Protein AF-A0A661AGM8-F1 (afdb_monomer)

Nearest PDB structures (foldseek):
  5mun-assembly1_A  TM=7.204E-01  e=9.065E-09  Porphyromonas gingivalis
  5mun-assembly1_B  TM=7.275E-01  e=1.159E-08  Porphyromonas gingivalis
  4ief-assembly1_A  TM=8.050E-01  e=3.019E-07  Porphyromonas gingivalis W83
  4ief-assembly4_G  TM=8.034E-01  e=3.211E-07  Porphyromonas gingivalis W83
  4ief-assembly3_E  TM=8.032E-01  e=3.862E-07  Porphyromonas gingivalis W83

Secondary structure (DSSP, 8-state):
------B---BTTB--B---TTSB--B-EEEEES--TT-EEEEEEEEEE-SSPBPBPPPPPPTTSPPPPP---HHHHT--S-BS-SSEEEEEEEEETTEEEEEEEE---EEETTTTEEEEEEEEEEE---S-------EEEEEE-HHHHHHTHHHHHHHHHTTPEEEEEE-----HHHHHHHHHHH--SEEEEES-TTTSPPEEPTTT--EESGGGT-S--STT--S-SSEEEEE-S-TTHHHHHHTT-

Radius of gyration: 21.81 Å; Cα contacts (8 Å, |Δi|>4): 492; chains: 1; bounding box: 57×54×58 Å

Structure (mmCIF, N/CA/C/O backbone):
data_AF-A0A661AGM8-F1
#
_entry.id   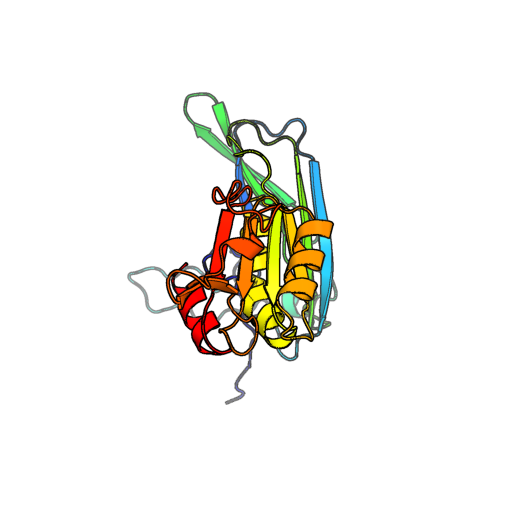AF-A0A661AGM8-F1
#
loop_
_atom_site.group_PDB
_atom_site.id
_atom_site.type_symbol
_atom_site.label_atom_id
_atom_site.label_alt_id
_atom_site.label_comp_id
_atom_site.label_asym_id
_atom_site.label_entity_id
_atom_site.label_seq_id
_atom_site.pdbx_PDB_ins_code
_atom_site.Cartn_x
_atom_site.Cartn_y
_atom_site.Cartn_z
_atom_site.occupancy
_atom_site.B_iso_or_equiv
_atom_site.auth_seq_id
_atom_site.auth_comp_id
_atom_site.auth_asym_id
_atom_site.auth_atom_id
_atom_site.pdbx_PDB_model_num
ATOM 1 N N . MET A 1 1 ? -9.518 -33.956 11.816 1.00 38.62 1 MET A N 1
ATOM 2 C CA . MET A 1 1 ? -9.009 -32.605 12.133 1.00 38.62 1 MET A CA 1
ATOM 3 C C . MET A 1 1 ? -9.162 -31.767 10.873 1.00 38.62 1 MET A C 1
ATOM 5 O O . MET A 1 1 ? -8.473 -32.045 9.904 1.00 38.62 1 MET A O 1
ATOM 9 N N . ILE A 1 2 ? -10.145 -30.865 10.817 1.00 38.06 2 ILE A N 1
ATOM 10 C CA . ILE A 1 2 ? -10.347 -29.995 9.646 1.00 38.06 2 ILE A CA 1
ATOM 11 C C . ILE A 1 2 ? -9.333 -28.859 9.772 1.00 38.06 2 ILE A C 1
ATOM 13 O O . ILE A 1 2 ? -9.423 -28.064 10.706 1.00 38.06 2 ILE A O 1
ATOM 17 N N . PHE A 1 3 ? -8.346 -28.817 8.882 1.00 45.06 3 PHE A N 1
ATOM 18 C CA . PHE A 1 3 ? -7.455 -27.668 8.767 1.00 45.06 3 PHE A CA 1
ATOM 19 C C . PHE A 1 3 ? -8.255 -26.518 8.153 1.00 45.06 3 PHE A C 1
ATOM 21 O O . PHE A 1 3 ? -8.695 -26.615 7.010 1.00 45.06 3 PHE A O 1
ATOM 28 N N . LEU A 1 4 ? -8.489 -25.449 8.919 1.00 65.19 4 LEU A N 1
ATOM 29 C CA . LEU A 1 4 ? -8.941 -24.193 8.331 1.00 65.19 4 LEU A CA 1
ATOM 30 C C . LEU A 1 4 ? -7.723 -23.485 7.741 1.00 65.19 4 LEU A C 1
ATOM 32 O O . LEU A 1 4 ? -6.798 -23.129 8.470 1.00 65.19 4 LEU A O 1
ATOM 36 N N . PHE A 1 5 ? -7.743 -23.286 6.429 1.00 80.62 5 PHE A N 1
ATOM 37 C CA . PHE A 1 5 ? -6.771 -22.454 5.734 1.00 80.62 5 PHE A CA 1
ATOM 38 C C . PHE A 1 5 ? -7.259 -21.004 5.741 1.00 80.62 5 PHE A C 1
ATOM 40 O O . PHE A 1 5 ? -8.435 -20.740 5.487 1.00 80.62 5 PHE 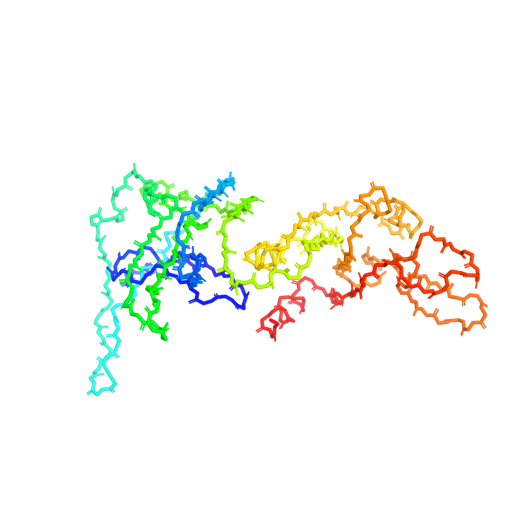A O 1
ATOM 47 N N . PHE A 1 6 ? -6.355 -20.080 6.060 1.00 84.75 6 PHE A N 1
ATOM 48 C CA . PHE A 1 6 ? -6.613 -18.645 6.077 1.00 84.75 6 PHE A CA 1
ATOM 49 C C . PHE A 1 6 ? -5.547 -17.914 5.261 1.00 84.75 6 PHE A C 1
ATOM 51 O O . PHE A 1 6 ? -4.373 -18.287 5.294 1.00 84.75 6 PHE A O 1
ATOM 58 N N . ALA A 1 7 ? -5.955 -16.844 4.587 1.00 80.81 7 ALA A N 1
ATOM 59 C CA . ALA A 1 7 ? -5.061 -15.902 3.934 1.00 80.81 7 ALA A CA 1
ATOM 60 C C . ALA A 1 7 ? -4.553 -14.851 4.936 1.00 80.81 7 ALA A C 1
ATOM 62 O O . ALA A 1 7 ? -5.290 -14.403 5.816 1.00 80.81 7 ALA A O 1
ATOM 63 N N . PHE A 1 8 ? -3.310 -14.403 4.773 1.00 82.69 8 PHE A N 1
ATOM 64 C CA . PHE A 1 8 ? -2.785 -13.223 5.460 1.00 82.69 8 PHE A CA 1
ATOM 65 C C . PHE A 1 8 ? -2.611 -12.105 4.439 1.00 82.69 8 PHE A C 1
ATOM 67 O O . PHE A 1 8 ? -1.903 -12.282 3.452 1.00 82.69 8 PHE A O 1
ATOM 74 N N . VAL A 1 9 ? -3.239 -10.955 4.681 1.00 79.88 9 VAL A N 1
ATOM 75 C CA . VAL A 1 9 ? -3.031 -9.750 3.872 1.00 79.88 9 VAL A CA 1
ATOM 76 C C . VAL A 1 9 ? -2.002 -8.910 4.600 1.00 79.88 9 VAL A C 1
ATOM 78 O O . VAL A 1 9 ? -2.341 -8.257 5.581 1.00 79.88 9 VAL A O 1
ATOM 81 N N . ARG A 1 10 ? -0.743 -8.976 4.170 1.00 78.56 10 ARG A N 1
ATOM 82 C CA . ARG A 1 10 ? 0.357 -8.214 4.767 1.00 78.56 10 ARG A CA 1
ATOM 83 C C . ARG A 1 10 ? 0.807 -7.131 3.807 1.00 78.56 10 ARG A C 1
ATOM 85 O O . ARG A 1 10 ? 0.662 -7.275 2.605 1.00 78.56 10 ARG A O 1
ATOM 92 N N . ILE A 1 11 ? 1.340 -6.055 4.367 1.00 68.62 11 ILE A N 1
ATOM 93 C CA . ILE A 1 11 ? 2.096 -5.060 3.616 1.00 68.62 11 ILE A CA 1
ATOM 94 C C . ILE A 1 11 ? 3.501 -5.110 4.200 1.00 68.62 11 ILE A C 1
ATOM 96 O O . ILE A 1 11 ? 3.684 -4.841 5.389 1.00 68.62 11 ILE A O 1
ATOM 100 N N . THR A 1 12 ? 4.485 -5.499 3.398 1.00 60.00 12 THR A N 1
ATOM 101 C CA . THR A 1 12 ? 5.872 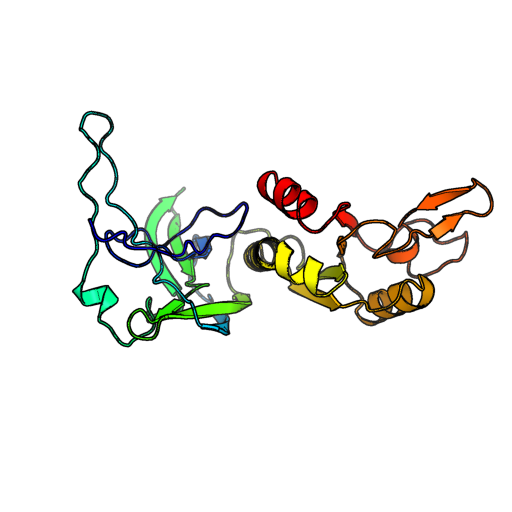-5.576 3.858 1.00 60.00 12 THR A CA 1
ATOM 102 C C . THR A 1 12 ? 6.339 -4.234 4.435 1.00 60.00 12 THR A C 1
ATOM 104 O O . THR A 1 12 ? 6.046 -3.173 3.885 1.00 60.00 12 THR A O 1
ATOM 107 N N . GLY A 1 13 ? 7.000 -4.275 5.596 1.00 54.66 13 GLY A N 1
ATOM 108 C CA . GLY A 1 13 ? 7.438 -3.078 6.327 1.00 54.66 13 GLY A CA 1
ATOM 109 C C . GLY A 1 13 ? 6.324 -2.328 7.076 1.00 54.66 13 GLY A C 1
ATOM 110 O O . GLY A 1 13 ? 6.602 -1.332 7.749 1.00 54.66 13 GLY A O 1
ATOM 111 N N . TYR A 1 14 ? 5.071 -2.798 7.020 1.00 68.12 14 TYR A N 1
ATOM 112 C CA . TYR A 1 14 ? 3.922 -2.128 7.626 1.00 68.12 14 TYR A CA 1
ATOM 113 C C . TYR A 1 14 ? 3.105 -3.062 8.532 1.00 68.12 14 TYR A C 1
ATOM 115 O O . TYR A 1 14 ? 2.602 -4.104 8.117 1.00 68.12 14 TYR A O 1
ATOM 123 N N . ASN A 1 15 ? 2.964 -2.673 9.804 1.00 69.75 15 ASN A N 1
ATOM 124 C CA . ASN A 1 15 ? 2.429 -3.541 10.860 1.00 69.75 15 ASN A CA 1
ATOM 125 C C . ASN A 1 15 ? 1.128 -3.039 11.510 1.00 69.75 15 ASN A C 1
ATOM 127 O O . ASN A 1 15 ? 0.734 -3.538 12.566 1.00 69.75 15 ASN A O 1
ATOM 131 N N . ASP A 1 16 ? 0.449 -2.065 10.905 1.00 80.19 16 ASP A N 1
ATOM 132 C CA . ASP A 1 16 ? -0.848 -1.615 11.403 1.00 80.19 16 ASP A CA 1
ATOM 133 C C . ASP A 1 16 ? -1.989 -2.395 10.754 1.00 80.19 16 ASP A C 1
ATOM 135 O O . ASP A 1 16 ? -2.265 -2.270 9.562 1.00 80.19 16 ASP A O 1
ATOM 139 N N . TYR A 1 17 ? -2.694 -3.154 11.587 1.00 88.44 17 TYR A N 1
ATOM 140 C CA . TYR A 1 17 ? -3.878 -3.922 11.216 1.00 88.44 17 TYR A CA 1
ATOM 141 C C . TYR A 1 17 ? -5.056 -3.553 12.109 1.00 88.44 17 TYR A C 1
ATOM 143 O O . TYR A 1 17 ? -4.874 -2.981 13.192 1.00 88.44 17 TYR A O 1
ATOM 151 N N . ILE A 1 18 ? -6.267 -3.922 11.700 1.00 88.12 18 ILE A N 1
ATOM 152 C CA . ILE A 1 18 ? -7.422 -3.912 12.603 1.00 88.12 18 ILE A CA 1
ATOM 153 C C . ILE A 1 18 ? -7.135 -4.817 13.797 1.00 88.12 18 ILE A C 1
ATOM 155 O O . ILE A 1 18 ? -6.847 -5.999 13.646 1.00 88.12 18 ILE A O 1
ATOM 159 N N . THR A 1 19 ? -7.260 -4.255 14.997 1.00 87.12 19 THR A N 1
ATOM 160 C CA . THR A 1 19 ? -6.905 -4.928 16.254 1.00 87.12 19 THR A CA 1
ATOM 161 C C . THR A 1 19 ? -8.114 -5.470 17.017 1.00 87.12 19 THR A C 1
ATOM 163 O O . THR A 1 19 ? -8.034 -5.742 18.214 1.00 87.12 19 THR A O 1
ATOM 166 N N . ILE A 1 20 ? -9.265 -5.624 16.354 1.00 91.38 20 ILE A N 1
ATOM 167 C CA . ILE A 1 20 ? -10.488 -6.125 16.989 1.00 91.38 20 ILE A CA 1
ATOM 168 C C . ILE A 1 20 ? -10.450 -7.661 16.995 1.00 91.38 20 ILE A C 1
ATOM 170 O O . ILE A 1 20 ? -10.499 -8.265 15.922 1.00 91.38 20 ILE A O 1
ATOM 174 N N . PRO A 1 21 ? -10.416 -8.327 18.167 1.00 93.19 21 PRO A N 1
ATOM 175 C CA . PRO A 1 21 ? -10.321 -9.780 18.218 1.00 93.19 21 PRO A CA 1
ATOM 176 C C . PRO A 1 21 ? -11.448 -10.474 17.449 1.00 93.19 21 PRO A C 1
ATOM 178 O O . PRO A 1 21 ? -12.629 -10.132 17.582 1.00 93.19 21 PRO A O 1
ATOM 181 N N . GLY A 1 22 ? -11.077 -11.478 16.661 1.00 93.31 22 GLY A N 1
ATOM 182 C CA . GLY A 1 22 ? -11.990 -12.285 15.863 1.00 93.31 22 GLY A CA 1
ATOM 183 C C . GLY A 1 22 ? -12.500 -11.613 14.586 1.00 93.31 22 GLY A C 1
ATOM 184 O O . GLY A 1 22 ? -13.246 -12.270 13.864 1.00 93.31 22 GLY A O 1
ATOM 185 N N . TYR A 1 23 ? -12.132 -10.357 14.300 1.00 95.56 23 TYR A N 1
ATOM 186 C CA . TYR A 1 23 ? -12.345 -9.713 12.994 1.00 95.56 23 TYR A CA 1
ATOM 187 C C . TYR A 1 23 ? -11.200 -10.076 12.040 1.00 95.56 23 TYR A C 1
ATOM 189 O O . TYR A 1 23 ? -10.133 -10.451 12.515 1.00 95.56 23 TYR A O 1
ATOM 197 N N . PRO A 1 24 ? -11.389 -9.978 10.716 1.00 95.12 24 PRO A N 1
ATOM 198 C CA . PRO A 1 24 ? -10.305 -10.104 9.743 1.00 95.12 24 PRO A CA 1
ATOM 199 C C . PRO A 1 24 ? -9.138 -9.166 10.051 1.00 95.12 24 PRO A C 1
ATOM 201 O O . PRO A 1 24 ? -9.336 -7.968 10.260 1.00 95.12 24 PRO A O 1
ATOM 204 N N . GLU A 1 25 ? -7.928 -9.716 10.071 1.00 92.94 25 GLU A N 1
ATOM 205 C CA . GLU A 1 25 ? -6.690 -8.960 10.220 1.00 92.94 25 GLU A CA 1
ATOM 206 C C . GLU A 1 25 ? -6.333 -8.313 8.878 1.00 92.94 25 GLU A C 1
ATOM 208 O O . GLU A 1 25 ? -5.704 -8.923 8.016 1.00 92.94 25 GLU A O 1
ATOM 213 N N . ILE A 1 26 ? -6.807 -7.083 8.681 1.00 92.50 26 ILE A N 1
ATOM 214 C CA . ILE A 1 26 ? -6.594 -6.306 7.455 1.00 92.50 26 ILE A CA 1
ATOM 215 C C . ILE A 1 26 ? -5.788 -5.033 7.735 1.00 92.50 26 ILE A C 1
ATOM 217 O O . ILE A 1 26 ? -5.999 -4.418 8.788 1.00 92.50 26 ILE A O 1
ATOM 221 N N . PRO A 1 27 ? -4.872 -4.635 6.828 1.00 90.94 27 PRO A N 1
ATOM 222 C CA . PRO A 1 27 ? -4.039 -3.455 7.025 1.00 90.94 27 PRO A CA 1
ATOM 223 C C . PRO A 1 27 ? -4.841 -2.149 7.071 1.00 90.94 27 PRO A C 1
ATOM 225 O O . PRO A 1 27 ? -5.804 -1.965 6.320 1.00 90.94 27 PRO A O 1
ATOM 228 N N . VAL A 1 28 ? -4.400 -1.209 7.907 1.00 90.31 28 VAL A N 1
ATOM 229 C CA . VAL A 1 28 ? -4.989 0.134 8.056 1.00 90.31 28 VAL A CA 1
ATOM 230 C C . VAL A 1 28 ? -3.893 1.178 8.187 1.00 90.31 28 VAL A C 1
ATOM 232 O O . VAL A 1 28 ? -2.923 0.940 8.888 1.00 90.31 28 VAL A O 1
ATOM 235 N N . LEU A 1 29 ? -4.044 2.354 7.579 1.00 86.19 29 LEU A N 1
ATOM 236 C CA . LEU A 1 29 ? -3.073 3.435 7.745 1.00 86.19 29 LEU A CA 1
ATOM 237 C C . LEU A 1 29 ? -3.353 4.236 9.018 1.00 86.19 29 LEU A C 1
ATOM 239 O O . LEU A 1 29 ? -4.415 4.843 9.137 1.00 86.19 29 LEU A O 1
ATOM 243 N N . ARG A 1 30 ? -2.393 4.305 9.943 1.00 85.81 30 ARG A N 1
ATOM 244 C CA . ARG A 1 30 ? -2.509 5.098 11.176 1.00 85.81 30 ARG A CA 1
ATOM 245 C C . ARG A 1 30 ? -1.562 6.283 11.203 1.00 85.81 30 ARG A C 1
ATOM 247 O O . ARG A 1 30 ? -0.373 6.157 10.927 1.00 85.81 30 ARG A O 1
ATOM 254 N N . PHE A 1 31 ? -2.072 7.433 11.630 1.00 82.62 31 PHE A N 1
ATOM 255 C CA . PHE A 1 31 ? -1.233 8.584 11.946 1.00 82.62 31 PHE A CA 1
ATOM 256 C C . PHE A 1 31 ? -1.827 9.440 13.062 1.00 82.62 31 PHE A C 1
ATOM 258 O O . PHE A 1 31 ? -3.028 9.426 13.334 1.00 82.62 31 PHE A O 1
ATOM 265 N N . TYR A 1 32 ? -0.960 10.211 13.714 1.00 84.69 32 TYR A N 1
ATOM 266 C CA . TYR A 1 32 ? -1.353 11.141 14.762 1.00 84.69 32 TYR A CA 1
ATOM 267 C C . TYR A 1 32 ? -1.497 12.558 14.211 1.00 84.69 32 TYR A C 1
ATOM 269 O O . TYR A 1 32 ? -0.665 13.012 13.426 1.00 84.69 32 TYR A O 1
ATOM 277 N N . THR A 1 33 ? -2.508 13.286 14.677 1.00 84.38 33 THR A N 1
ATOM 278 C CA . THR A 1 33 ? -2.678 14.715 14.388 1.00 84.38 33 THR A CA 1
ATOM 279 C C . THR A 1 33 ? -3.116 15.478 15.633 1.00 84.38 33 THR A C 1
ATOM 281 O O . THR A 1 33 ? -3.730 14.914 16.539 1.00 84.38 33 THR A O 1
ATOM 284 N N . GLN A 1 34 ? -2.791 16.769 15.693 1.00 84.12 34 GLN A N 1
ATOM 285 C CA . GLN A 1 34 ? -3.308 17.679 16.723 1.00 84.12 34 GLN A CA 1
ATOM 286 C C . GLN A 1 34 ? -4.534 18.474 16.260 1.00 84.12 34 GLN A C 1
ATOM 288 O O . GLN A 1 34 ? -5.209 19.093 17.078 1.00 84.12 34 GLN A O 1
ATOM 293 N N . ASP A 1 35 ? -4.820 18.450 14.959 1.00 84.88 35 ASP A N 1
ATOM 294 C CA . ASP A 1 35 ? -5.933 19.157 14.333 1.00 84.88 35 ASP A CA 1
ATOM 295 C C . ASP A 1 35 ? -6.639 18.212 13.355 1.00 84.88 35 ASP A C 1
ATOM 297 O O . ASP A 1 35 ? -5.994 17.491 12.591 1.00 84.88 35 ASP A O 1
ATOM 301 N N . THR A 1 36 ? -7.964 18.191 13.415 1.00 86.88 36 THR A N 1
ATOM 302 C CA . THR A 1 36 ? -8.812 17.380 12.528 1.00 86.88 36 THR A CA 1
ATOM 303 C C . THR A 1 36 ? -9.608 18.248 11.558 1.00 86.88 36 THR A C 1
ATOM 305 O O . THR A 1 36 ? -10.211 17.726 10.620 1.00 86.88 36 THR A O 1
ATOM 308 N N . ALA A 1 37 ? -9.583 19.573 11.742 1.00 85.56 37 ALA A N 1
ATOM 309 C CA . ALA A 1 37 ? -10.264 20.508 10.866 1.00 85.56 37 ALA A CA 1
ATOM 310 C C . ALA A 1 37 ? -9.621 20.493 9.471 1.00 85.56 37 ALA A C 1
ATOM 312 O O . ALA A 1 37 ? -8.416 20.699 9.316 1.00 85.56 37 ALA A O 1
ATOM 313 N N . GLY A 1 38 ? -10.444 20.261 8.447 1.00 81.38 38 GLY A N 1
ATOM 314 C CA . GLY A 1 38 ? -10.001 20.217 7.053 1.00 81.38 38 GLY A CA 1
ATOM 315 C C . GLY A 1 38 ? -9.354 18.899 6.622 1.00 81.38 38 GLY A C 1
ATOM 316 O O . GLY A 1 38 ? -8.767 18.860 5.540 1.00 81.38 38 GLY A O 1
ATOM 317 N N . LEU A 1 39 ? -9.448 17.833 7.430 1.00 87.38 39 LEU A N 1
ATOM 318 C CA . LEU A 1 39 ? -9.117 16.487 6.963 1.00 87.38 39 LEU A CA 1
ATOM 319 C C . LEU A 1 39 ? -10.077 16.081 5.839 1.00 87.38 39 LEU A C 1
ATOM 321 O O . LEU A 1 39 ? -11.281 15.980 6.051 1.00 87.38 39 LEU A O 1
ATOM 325 N N . ASP A 1 40 ? -9.516 15.834 4.660 1.00 88.50 40 ASP A N 1
ATOM 326 C CA . ASP A 1 40 ? -10.208 15.254 3.507 1.00 88.50 40 ASP A CA 1
ATOM 327 C C . ASP A 1 40 ? -9.447 13.987 3.121 1.00 88.50 40 ASP A C 1
ATOM 329 O O . ASP A 1 40 ? -8.260 14.045 2.779 1.00 88.50 40 ASP A O 1
ATOM 333 N N . ILE A 1 41 ? -10.109 12.843 3.279 1.00 89.56 41 ILE A N 1
ATOM 334 C CA . ILE A 1 41 ? -9.534 11.517 3.072 1.00 89.56 41 ILE A CA 1
ATOM 335 C C . ILE A 1 41 ? -10.364 10.817 2.009 1.00 89.56 41 ILE A C 1
ATOM 337 O O . ILE A 1 41 ? -11.574 10.665 2.162 1.00 89.56 41 ILE A O 1
ATOM 341 N N . LYS A 1 42 ? -9.701 10.372 0.945 1.00 91.00 42 LYS A N 1
ATOM 342 C CA . LYS A 1 42 ? -10.288 9.583 -0.136 1.00 91.00 42 LYS A CA 1
ATOM 343 C C . LYS A 1 42 ? -9.401 8.379 -0.392 1.00 91.00 42 LYS A C 1
ATOM 345 O O . LYS A 1 42 ? -8.178 8.501 -0.407 1.00 91.00 42 LYS A O 1
ATOM 350 N N . VAL A 1 43 ? -10.028 7.230 -0.590 1.00 89.88 43 VAL A N 1
ATOM 351 C CA . VAL A 1 43 ? -9.349 6.007 -1.012 1.00 89.88 43 VAL A CA 1
ATOM 352 C C . VAL A 1 43 ? -10.102 5.476 -2.214 1.00 89.88 43 VAL A C 1
ATOM 354 O O . VAL A 1 43 ? -11.314 5.259 -2.146 1.00 89.88 43 VAL A O 1
ATOM 357 N N . GLU A 1 44 ? -9.384 5.287 -3.310 1.00 92.12 44 GLU A N 1
ATOM 358 C CA . GLU A 1 44 ? -9.882 4.537 -4.452 1.00 92.12 44 GLU A CA 1
ATOM 359 C C . GLU A 1 44 ? -9.496 3.080 -4.258 1.00 92.12 44 GLU A C 1
ATOM 361 O O . GLU A 1 44 ? -8.335 2.776 -3.989 1.00 92.12 44 GLU A O 1
ATOM 366 N N . TYR A 1 45 ? -10.463 2.175 -4.383 1.00 93.75 45 TYR A N 1
ATOM 367 C CA . TYR A 1 45 ? -10.230 0.751 -4.183 1.00 93.75 45 TYR A CA 1
ATOM 368 C C . TYR A 1 45 ? -10.213 0.004 -5.512 1.00 93.75 45 TYR A C 1
ATOM 370 O O . TYR A 1 45 ? -11.019 0.277 -6.402 1.00 93.75 45 TYR A O 1
ATOM 378 N N . ALA A 1 46 ? -9.336 -0.988 -5.599 1.00 91.06 46 ALA A N 1
ATOM 379 C CA . ALA A 1 46 ? -9.470 -2.106 -6.522 1.00 91.06 46 ALA A CA 1
ATOM 380 C C . ALA A 1 46 ? -9.913 -3.355 -5.742 1.00 91.06 46 ALA A C 1
ATOM 382 O O . ALA A 1 46 ? -9.784 -3.406 -4.516 1.00 91.06 46 ALA A O 1
ATOM 383 N N . GLU A 1 47 ? -10.474 -4.341 -6.441 1.00 95.56 47 GLU A N 1
ATOM 384 C CA . GLU A 1 47 ? -11.028 -5.554 -5.834 1.00 95.56 47 GLU A CA 1
ATOM 385 C C . GLU A 1 47 ? -10.294 -6.807 -6.305 1.00 95.56 47 GLU A C 1
ATOM 387 O O . GLU A 1 47 ? -9.911 -6.925 -7.469 1.00 95.56 47 GLU A O 1
ATOM 392 N N . SER A 1 48 ? -10.137 -7.763 -5.394 1.00 92.50 48 SER A N 1
ATOM 393 C CA . SER A 1 48 ? -9.653 -9.106 -5.692 1.00 92.50 48 SER A CA 1
ATOM 394 C C . SER A 1 48 ? -10.480 -10.156 -4.954 1.00 92.50 48 SER A C 1
ATOM 396 O O . SER A 1 48 ? -10.917 -9.959 -3.818 1.00 92.50 48 SER A O 1
ATOM 398 N N . LEU A 1 49 ? -10.708 -11.289 -5.619 1.00 95.62 49 LEU A N 1
ATOM 399 C CA . LEU A 1 49 ? -11.334 -12.459 -5.013 1.00 95.62 49 LEU A CA 1
ATOM 400 C C . LEU A 1 49 ? -10.259 -13.304 -4.324 1.00 95.62 49 LEU A C 1
ATOM 402 O O . LEU A 1 49 ? -9.265 -13.680 -4.950 1.00 95.62 49 LEU A O 1
ATOM 406 N N . LEU A 1 50 ? -10.470 -13.618 -3.049 1.00 92.31 50 LEU A N 1
ATOM 407 C CA . LEU A 1 50 ? -9.596 -14.481 -2.263 1.00 92.31 50 LEU A CA 1
ATOM 408 C C . LEU A 1 50 ? -10.098 -15.926 -2.288 1.00 92.31 50 LEU A C 1
ATOM 410 O O . LEU A 1 50 ? -11.301 -16.184 -2.270 1.00 92.31 50 LEU A O 1
ATOM 414 N N . LYS A 1 51 ? -9.157 -16.873 -2.309 1.00 92.00 51 LYS A N 1
ATOM 415 C CA . LYS A 1 51 ? -9.454 -18.310 -2.232 1.00 92.00 51 LYS A CA 1
ATOM 416 C C . LYS A 1 51 ? -9.782 -18.731 -0.802 1.00 92.00 51 LYS A C 1
ATOM 418 O O . LYS A 1 51 ? -10.709 -19.506 -0.582 1.00 92.00 51 LYS A O 1
ATOM 423 N N . GLU A 1 52 ? -9.046 -18.188 0.160 1.00 92.62 52 GLU A N 1
ATOM 424 C CA . GLU A 1 52 ? -9.221 -18.439 1.585 1.00 92.62 52 GLU A CA 1
ATOM 425 C C . GLU A 1 52 ? -9.723 -17.183 2.314 1.00 92.62 52 GLU A C 1
ATOM 427 O O . GLU A 1 52 ? -9.393 -16.058 1.923 1.00 92.62 52 GLU A O 1
ATOM 432 N N . PRO A 1 53 ? -10.486 -17.344 3.410 1.00 93.31 53 PRO A N 1
ATOM 433 C CA . PRO A 1 53 ? -10.845 -16.219 4.256 1.00 93.31 53 PRO A CA 1
ATOM 434 C C . PRO A 1 53 ? -9.603 -15.608 4.907 1.00 93.31 53 P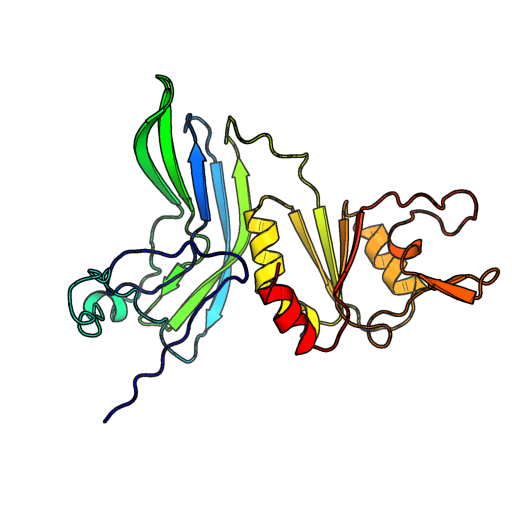RO A C 1
ATOM 436 O O . PRO A 1 53 ? -8.645 -16.308 5.227 1.00 93.31 53 PRO A O 1
ATOM 439 N N . ILE A 1 54 ? -9.631 -14.302 5.160 1.00 94.75 54 ILE A N 1
ATOM 440 C CA . ILE A 1 54 ? -8.538 -13.622 5.866 1.00 94.75 54 ILE A CA 1
ATOM 441 C C . ILE A 1 54 ? -8.442 -14.139 7.306 1.00 94.75 54 ILE A C 1
ATOM 443 O O . ILE A 1 54 ? -9.459 -14.435 7.926 1.00 94.75 54 ILE A O 1
ATOM 447 N N . TYR A 1 55 ? -7.229 -14.267 7.837 1.00 94.25 55 TYR A N 1
ATOM 448 C CA . TYR A 1 55 ? -6.984 -14.718 9.203 1.00 94.25 55 TYR A CA 1
ATOM 449 C C . TYR A 1 55 ? -7.611 -13.761 10.235 1.00 94.25 55 TYR A C 1
ATOM 451 O O . TYR A 1 55 ? -7.485 -12.541 10.099 1.00 94.25 55 TYR A O 1
ATOM 459 N N . PRO A 1 56 ? -8.288 -14.264 11.286 1.00 95.19 56 PRO A N 1
ATOM 460 C CA . PRO A 1 56 ? -8.845 -13.400 12.315 1.00 95.19 56 PRO A CA 1
ATOM 461 C C . PRO A 1 56 ? -7.764 -12.865 13.253 1.00 95.19 56 PRO A C 1
ATOM 463 O O . PRO A 1 56 ? -6.949 -13.630 13.772 1.00 95.19 56 PRO A O 1
ATOM 466 N N . HIS A 1 57 ? -7.827 -11.574 13.568 1.00 94.06 57 HIS A N 1
ATOM 467 C CA . HIS A 1 57 ? -6.969 -10.970 14.575 1.00 94.06 57 HIS A CA 1
ATOM 468 C C . HIS A 1 57 ? -7.165 -11.671 15.922 1.00 94.06 57 HIS A C 1
ATOM 470 O O . HIS A 1 57 ? -8.291 -11.808 16.418 1.00 94.06 57 HIS A O 1
ATOM 476 N N . GLN A 1 58 ? -6.072 -12.143 16.516 1.00 93.31 58 GLN A N 1
ATOM 477 C CA . GLN A 1 58 ? -6.128 -12.910 17.757 1.00 93.31 58 GLN A CA 1
ATOM 478 C C . GLN A 1 58 ? -6.125 -11.995 18.985 1.00 93.31 58 GLN A C 1
ATOM 480 O O . GLN A 1 58 ? -5.529 -10.918 18.960 1.00 93.31 58 GLN A O 1
ATOM 485 N N . PRO A 1 59 ? -6.783 -12.403 20.085 1.00 90.75 59 PRO A N 1
ATOM 486 C CA . PRO A 1 59 ? -6.767 -11.629 21.315 1.00 90.75 59 PRO A CA 1
ATOM 487 C C . PRO A 1 59 ? -5.333 -11.451 21.843 1.00 90.75 59 PRO A C 1
ATOM 489 O O . PRO A 1 59 ? -4.498 -12.351 21.703 1.00 90.75 59 PRO A O 1
ATOM 492 N N . PRO A 1 60 ? -5.041 -10.311 22.496 1.00 88.50 60 PRO A N 1
ATOM 493 C CA . PRO A 1 60 ? -3.710 -10.030 23.006 1.00 88.50 60 PRO A CA 1
ATOM 494 C C . PRO A 1 60 ? -3.282 -11.089 24.025 1.00 88.50 60 PRO A C 1
ATOM 496 O O . PRO A 1 60 ? -4.015 -11.433 24.957 1.00 88.50 60 PRO A O 1
ATOM 499 N N . ARG A 1 61 ? -2.054 -11.586 23.868 1.00 88.94 61 ARG A N 1
ATOM 500 C CA . ARG A 1 61 ? -1.479 -12.584 24.768 1.00 88.94 61 ARG A CA 1
ATOM 501 C C . ARG A 1 61 ? -0.949 -11.918 26.033 1.00 88.94 61 ARG A C 1
ATOM 503 O O . ARG A 1 61 ? -0.078 -11.051 25.983 1.00 88.94 61 ARG A O 1
ATOM 510 N N . ARG A 1 62 ? -1.411 -12.382 27.193 1.00 88.56 62 ARG A N 1
ATOM 511 C CA . ARG A 1 62 ? -0.771 -12.054 28.473 1.00 88.56 62 ARG A CA 1
ATOM 512 C C . ARG A 1 62 ? 0.536 -12.834 28.588 1.00 88.56 62 ARG A C 1
ATOM 514 O O . ARG A 1 62 ? 0.536 -14.047 28.415 1.00 88.56 62 ARG A O 1
ATOM 521 N N . LYS A 1 63 ? 1.635 -12.147 28.916 1.00 86.56 63 LYS A N 1
ATOM 522 C CA . LYS A 1 63 ? 2.982 -12.748 28.979 1.00 86.56 63 LYS A CA 1
ATOM 523 C C . LYS A 1 63 ? 3.077 -13.930 29.956 1.00 86.56 63 LYS A C 1
ATOM 525 O O . LYS A 1 63 ? 3.829 -14.858 29.698 1.00 86.56 63 LYS A O 1
ATOM 530 N N . ASN A 1 64 ? 2.281 -13.910 31.026 1.00 91.12 64 ASN A N 1
ATOM 531 C CA . ASN A 1 64 ? 2.353 -14.883 32.123 1.00 91.12 64 ASN A CA 1
ATOM 532 C C . ASN A 1 64 ? 1.355 -16.044 31.989 1.00 91.12 64 ASN A C 1
ATOM 534 O O . ASN A 1 64 ? 1.259 -16.862 32.897 1.00 91.12 64 ASN A O 1
ATOM 538 N N . LEU A 1 65 ? 0.565 -16.090 30.912 1.00 89.81 65 LEU A N 1
ATOM 539 C CA . LEU A 1 65 ? -0.438 -17.131 30.696 1.00 89.81 65 LEU A CA 1
ATOM 540 C C . LEU A 1 65 ? -0.134 -17.916 29.415 1.00 89.81 65 LEU A C 1
ATOM 542 O O . LEU A 1 65 ? 0.522 -17.392 28.500 1.00 89.81 65 LEU A O 1
ATOM 546 N N . PRO A 1 66 ? -0.623 -19.166 29.318 1.00 87.31 66 PRO A N 1
ATOM 547 C CA . PRO A 1 66 ? -0.631 -19.871 28.047 1.00 87.31 66 PRO A CA 1
ATOM 548 C C . PRO A 1 66 ? -1.348 -19.032 26.972 1.00 87.31 66 PRO A C 1
ATOM 550 O O . PRO A 1 66 ? -2.191 -18.188 27.302 1.00 87.31 66 PRO A O 1
ATOM 553 N N . PRO A 1 67 ? -1.001 -19.221 25.685 1.00 85.00 67 PRO A N 1
ATOM 554 C CA . PRO A 1 67 ? -1.685 -18.542 24.594 1.00 85.00 67 PRO A CA 1
ATOM 555 C C . PRO A 1 67 ? -3.206 -18.734 24.695 1.00 85.00 67 PRO A C 1
ATOM 557 O O . PRO A 1 67 ? -3.651 -19.848 24.985 1.00 85.00 67 PRO A O 1
ATOM 560 N N . PRO A 1 68 ? -4.006 -17.676 24.472 1.00 88.62 68 PRO A N 1
ATOM 561 C CA . PRO A 1 68 ? -5.451 -17.832 24.399 1.00 88.62 68 PRO A CA 1
ATOM 562 C C . PRO A 1 68 ? -5.820 -18.797 23.261 1.00 88.62 68 PRO A C 1
ATOM 564 O O . PRO A 1 68 ? -5.076 -18.899 22.280 1.00 88.62 68 PRO A O 1
ATOM 567 N N . PRO A 1 69 ? -6.960 -19.503 23.366 1.00 90.56 69 PRO A N 1
ATOM 568 C CA . PRO A 1 69 ? -7.435 -20.341 22.276 1.00 90.56 69 PRO A CA 1
ATOM 569 C C . PRO A 1 69 ? -7.706 -19.491 21.031 1.00 90.56 69 PRO A C 1
ATOM 571 O O . PRO A 1 69 ? -8.049 -18.310 21.133 1.00 90.56 69 PRO A O 1
ATOM 574 N N . PHE A 1 70 ? -7.585 -20.121 19.863 1.00 93.00 70 PHE A N 1
ATOM 575 C CA . PHE A 1 70 ? -7.914 -19.490 18.591 1.00 93.00 70 PHE A CA 1
ATOM 576 C C . PHE A 1 70 ? -9.336 -18.918 18.624 1.00 93.00 70 PHE A C 1
ATOM 578 O O . PHE A 1 70 ? -10.294 -19.621 18.960 1.00 93.00 70 PHE A O 1
ATOM 585 N N . TYR A 1 71 ? -9.470 -17.644 18.264 1.00 94.44 71 TYR A N 1
ATOM 586 C CA . TYR A 1 71 ? -10.737 -16.927 18.306 1.00 94.44 71 TYR A CA 1
ATOM 587 C C . TYR A 1 71 ? -11.139 -16.421 16.918 1.00 94.44 71 TYR A C 1
ATOM 589 O O . TYR A 1 71 ? -10.423 -15.644 16.287 1.00 94.44 71 TYR A O 1
ATOM 597 N N . LEU A 1 72 ? -12.322 -16.848 16.470 1.00 95.00 72 LEU A N 1
ATOM 598 C CA . LEU A 1 72 ? -12.966 -16.446 15.220 1.00 95.00 72 LEU A CA 1
ATOM 599 C C . LEU A 1 72 ? -14.382 -15.958 15.536 1.00 95.00 72 LEU A C 1
ATOM 601 O O . LEU A 1 72 ? -15.221 -16.732 16.011 1.00 95.00 72 LEU A O 1
ATOM 605 N N . LYS A 1 73 ? -14.689 -14.692 15.231 1.00 96.19 73 LYS A N 1
ATOM 606 C CA . LYS A 1 73 ? -16.039 -14.158 15.431 1.00 96.19 73 LYS A CA 1
ATOM 607 C C . LYS A 1 73 ? -16.924 -14.560 14.251 1.00 96.19 73 LYS A C 1
ATOM 609 O O . LYS A 1 73 ? -17.053 -13.826 13.276 1.00 96.19 73 LYS A O 1
ATOM 614 N N . LYS A 1 74 ? -17.553 -15.736 14.350 1.00 95.69 74 LYS A N 1
ATOM 615 C CA . LYS A 1 74 ? -18.374 -16.335 13.276 1.00 95.69 74 LYS A CA 1
ATOM 616 C C . LYS A 1 74 ? -19.426 -15.384 12.696 1.00 95.69 74 LYS A C 1
ATOM 618 O O . LYS A 1 74 ? -19.619 -15.376 11.490 1.00 95.69 74 LYS A O 1
ATOM 623 N N . SER A 1 75 ? -20.062 -14.554 13.527 1.00 96.19 75 SER A N 1
ATOM 624 C CA . SER A 1 75 ? -21.054 -13.577 13.055 1.00 96.19 75 SER A CA 1
ATOM 625 C C . SER A 1 75 ? -20.465 -12.537 12.098 1.00 96.19 75 SER A C 1
ATO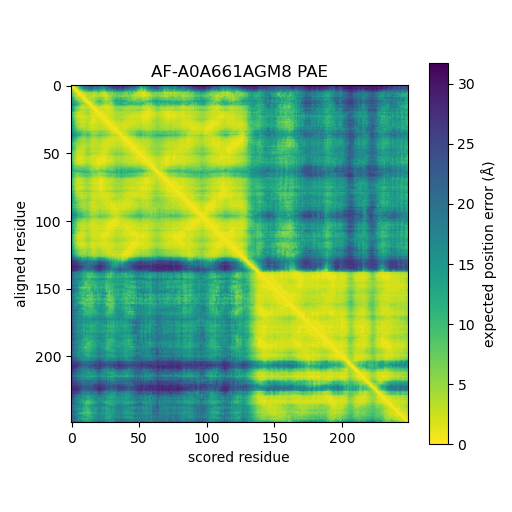M 627 O O . SER A 1 75 ? -21.119 -12.162 11.132 1.00 96.19 75 SER A O 1
ATOM 629 N N . VAL A 1 76 ? -19.214 -12.121 12.312 1.00 95.69 76 VAL A N 1
ATOM 630 C CA . VAL A 1 76 ? -18.502 -11.210 11.404 1.00 95.69 76 VAL A CA 1
ATOM 631 C C . VAL A 1 76 ? -18.165 -11.920 10.098 1.00 95.69 76 VAL A C 1
ATOM 633 O O . VAL A 1 76 ? -18.412 -11.376 9.029 1.00 95.69 76 VAL A O 1
ATOM 636 N N . TYR A 1 77 ? -17.673 -13.157 10.174 1.00 95.88 77 TYR A N 1
ATOM 637 C CA . TYR A 1 77 ? -17.305 -13.930 8.985 1.00 95.88 77 TYR A CA 1
ATOM 638 C C . TYR A 1 77 ? -18.501 -14.386 8.138 1.00 95.88 77 TYR A C 1
ATOM 640 O O . TYR A 1 77 ? -18.329 -14.704 6.969 1.00 95.88 77 TYR A O 1
ATOM 648 N N . ALA A 1 78 ? -19.711 -14.374 8.698 1.00 96.31 78 ALA A N 1
ATOM 649 C CA . ALA A 1 78 ? -20.952 -14.634 7.972 1.00 96.31 78 ALA A CA 1
ATOM 650 C C . ALA A 1 78 ? -21.585 -13.367 7.358 1.00 96.31 78 ALA A C 1
ATOM 652 O O . ALA A 1 78 ? -22.642 -13.449 6.738 1.00 96.31 78 ALA A O 1
ATOM 653 N N . THR A 1 79 ? -20.991 -12.185 7.557 1.00 95.94 79 THR A N 1
ATOM 654 C CA . THR A 1 79 ? -21.580 -10.915 7.112 1.00 95.94 79 THR A CA 1
ATOM 655 C C . THR A 1 79 ? -21.239 -10.630 5.645 1.00 95.94 79 THR A C 1
ATOM 657 O O . THR A 1 79 ? -20.067 -10.537 5.289 1.00 95.94 79 THR A O 1
ATOM 660 N N . ASP A 1 80 ? -22.256 -10.412 4.807 1.00 97.38 80 ASP A N 1
ATOM 661 C CA . ASP A 1 80 ? -22.115 -9.942 3.416 1.00 97.38 80 ASP A CA 1
ATOM 662 C C . ASP A 1 80 ? -22.036 -8.409 3.344 1.00 97.38 80 ASP A C 1
ATOM 664 O O . ASP A 1 80 ? -22.908 -7.731 2.799 1.00 97.38 80 ASP A O 1
ATOM 668 N N . LYS A 1 81 ? -21.000 -7.846 3.970 1.00 96.81 81 LYS A N 1
ATOM 669 C CA . LYS A 1 81 ? -20.681 -6.413 3.927 1.00 96.81 81 LYS A CA 1
ATOM 670 C C . LYS A 1 81 ? -19.176 -6.210 3.989 1.00 96.81 81 LYS A C 1
ATOM 672 O O . LYS A 1 81 ? -18.470 -6.973 4.643 1.00 96.81 81 LYS A O 1
ATOM 677 N N . PHE A 1 82 ? -18.697 -5.140 3.359 1.00 96.81 82 PHE A N 1
ATOM 678 C CA . PHE A 1 82 ? -17.309 -4.715 3.511 1.00 96.81 82 PHE A CA 1
ATOM 679 C C . PHE A 1 82 ? -17.068 -4.160 4.910 1.00 96.81 82 PHE A C 1
ATOM 681 O O . PHE A 1 82 ? -17.692 -3.176 5.307 1.00 96.81 82 PHE A O 1
ATOM 688 N N . ILE A 1 83 ? -16.117 -4.764 5.615 1.00 94.31 83 ILE A N 1
ATOM 689 C CA . ILE A 1 83 ? -15.642 -4.322 6.919 1.00 94.31 83 ILE A CA 1
ATOM 690 C C . ILE A 1 83 ? -14.191 -3.818 6.826 1.00 94.31 83 ILE A C 1
ATOM 692 O O . ILE A 1 83 ? -13.372 -4.458 6.162 1.00 94.31 83 ILE A O 1
ATOM 696 N N . PRO A 1 84 ? -13.866 -2.687 7.478 1.00 93.25 84 PRO A N 1
ATOM 697 C CA . PRO A 1 84 ? -14.791 -1.744 8.112 1.00 93.25 84 PRO A CA 1
ATOM 698 C C . PRO A 1 84 ? -15.724 -1.082 7.093 1.00 93.25 84 PRO A C 1
ATOM 700 O O . PRO A 1 84 ? -15.430 -1.053 5.897 1.00 93.25 84 PRO A O 1
ATOM 703 N N . GLU A 1 85 ? -16.868 -0.584 7.563 1.00 92.81 85 GLU A N 1
ATOM 704 C CA . GLU A 1 85 ? -17.837 0.104 6.703 1.00 92.81 85 GLU A CA 1
ATOM 705 C C . GLU A 1 85 ? -17.398 1.544 6.396 1.00 92.81 85 GLU A C 1
ATOM 707 O O . GLU A 1 85 ? -17.451 1.990 5.247 1.00 92.81 85 GLU A O 1
ATOM 712 N N . GLU A 1 86 ? -16.881 2.223 7.416 1.00 93.62 86 GLU A N 1
ATOM 713 C CA . GLU A 1 86 ? -16.347 3.576 7.317 1.00 93.62 86 GLU A CA 1
ATOM 714 C C . GLU A 1 86 ? -15.036 3.616 6.527 1.00 93.62 86 GLU A C 1
ATOM 716 O O . GLU A 1 86 ? -14.272 2.651 6.511 1.00 93.62 86 GLU A O 1
ATOM 721 N N . LEU A 1 87 ? -14.739 4.757 5.906 1.00 93.06 87 LEU A N 1
ATOM 722 C CA . LEU A 1 87 ? -13.478 4.983 5.190 1.00 93.06 87 LEU A CA 1
ATOM 723 C C . LEU A 1 87 ? -12.302 5.232 6.145 1.00 93.06 87 LEU A C 1
ATOM 725 O O . LEU A 1 87 ? -11.169 4.837 5.878 1.00 93.06 87 LEU A O 1
ATOM 729 N N . TYR A 1 88 ? -12.571 5.910 7.254 1.00 94.12 88 TYR A N 1
ATOM 730 C CA . TYR A 1 88 ? -11.598 6.203 8.291 1.00 94.12 88 TYR A CA 1
ATOM 731 C C . TYR A 1 88 ? -12.307 6.393 9.632 1.00 94.12 88 TYR A C 1
ATOM 733 O O . TYR A 1 88 ? -13.510 6.645 9.685 1.00 94.12 88 TYR A O 1
ATOM 741 N N . SER A 1 89 ? -11.557 6.308 10.723 1.00 93.88 89 SER A N 1
ATOM 742 C CA . SER A 1 89 ? -12.018 6.666 12.059 1.00 93.88 89 SER A CA 1
ATOM 743 C C . SER A 1 89 ? -11.051 7.647 12.716 1.00 93.88 89 SER A C 1
ATOM 745 O O . SER A 1 89 ? -9.851 7.664 12.432 1.00 93.88 89 SER A O 1
ATOM 747 N N . ILE A 1 90 ? -11.582 8.507 13.585 1.00 93.75 90 ILE A N 1
ATOM 748 C CA . ILE A 1 90 ? -10.793 9.467 14.357 1.00 93.75 90 ILE A CA 1
ATOM 749 C C . ILE A 1 90 ? -11.071 9.229 15.834 1.00 93.75 90 ILE A C 1
ATOM 751 O O . ILE A 1 90 ? -12.208 9.334 16.292 1.00 93.75 90 ILE A O 1
ATOM 755 N N . LYS A 1 91 ? -10.017 8.952 16.600 1.00 93.50 91 LYS A N 1
ATOM 756 C CA . LYS A 1 91 ? -10.089 8.757 18.048 1.00 93.50 91 LYS A CA 1
ATOM 757 C C . LYS A 1 91 ? -9.242 9.799 18.764 1.00 93.50 91 LYS A C 1
ATOM 759 O O . LYS A 1 91 ? -8.027 9.844 18.591 1.00 93.50 91 LYS A O 1
ATOM 764 N N . LYS A 1 92 ? -9.853 10.611 19.629 1.00 92.62 92 LYS A N 1
ATOM 765 C CA . LYS A 1 92 ? -9.101 11.467 20.560 1.00 92.62 92 LYS A CA 1
ATOM 766 C C . LYS A 1 92 ? -8.405 10.579 21.595 1.00 92.62 92 LYS A C 1
ATOM 768 O O . LYS A 1 92 ? -9.069 9.837 22.312 1.00 92.62 92 LYS A O 1
ATOM 773 N N . LEU A 1 93 ? -7.078 10.649 21.665 1.00 90.38 93 LEU A N 1
ATOM 774 C CA . LEU A 1 93 ? -6.268 9.867 22.604 1.00 90.38 93 LEU A CA 1
ATOM 775 C C . LEU A 1 93 ? -5.995 10.605 23.912 1.00 90.38 93 LEU A C 1
ATOM 777 O O . LEU A 1 93 ? -5.768 9.972 24.937 1.00 90.38 93 LEU A O 1
ATOM 781 N N . GLY A 1 94 ? -6.003 11.937 23.880 1.00 86.44 94 GLY A N 1
ATOM 782 C CA . GLY A 1 94 ? -5.696 12.763 25.040 1.00 86.44 94 GLY A CA 1
ATOM 783 C C . GLY A 1 94 ? -5.101 14.097 24.623 1.00 86.44 94 GLY A C 1
ATOM 784 O O . GLY A 1 94 ? -5.551 14.696 23.645 1.00 86.44 94 GLY A O 1
ATOM 785 N N . TYR A 1 95 ? -4.089 14.545 25.364 1.00 85.38 95 TYR A N 1
ATOM 786 C CA . TYR A 1 95 ? -3.366 15.789 25.118 1.00 85.38 95 TYR A CA 1
ATOM 787 C C . TYR A 1 95 ? -1.857 15.530 25.074 1.00 85.38 95 TYR A C 1
ATOM 789 O O . TYR A 1 95 ? -1.339 14.721 25.840 1.00 85.38 95 TYR A O 1
ATOM 797 N N . ARG A 1 96 ? -1.143 16.240 24.198 1.00 72.31 96 ARG A N 1
ATOM 798 C CA . ARG A 1 96 ? 0.323 16.264 24.126 1.00 72.31 96 ARG A CA 1
ATOM 799 C C . ARG A 1 96 ? 0.777 17.716 24.039 1.00 72.31 96 ARG A C 1
ATOM 801 O O . ARG A 1 96 ? 0.422 18.413 23.091 1.00 72.31 96 ARG A O 1
ATOM 808 N N . ASN A 1 97 ? 1.542 18.168 25.032 1.00 82.31 97 ASN A N 1
ATOM 809 C CA . ASN A 1 97 ? 1.993 19.560 25.171 1.00 82.31 97 ASN A CA 1
ATOM 810 C C . ASN A 1 97 ? 0.827 20.569 25.120 1.00 82.31 97 ASN A C 1
ATOM 812 O O . ASN A 1 97 ? 0.847 21.517 24.339 1.00 82.31 97 ASN A O 1
ATOM 816 N N . GLY A 1 98 ? -0.235 20.309 25.891 1.00 82.69 98 GLY A N 1
ATOM 817 C CA . GLY A 1 98 ? -1.417 21.179 25.978 1.00 82.69 98 GLY A CA 1
ATOM 818 C C . GLY A 1 98 ? -2.356 21.154 24.764 1.00 82.69 98 GLY A C 1
ATOM 819 O O . GLY A 1 98 ? -3.440 21.724 24.828 1.00 82.69 98 GLY A O 1
ATOM 820 N N . LYS A 1 99 ? -1.997 20.467 23.672 1.00 81.31 99 LYS A N 1
ATOM 821 C CA . LYS A 1 99 ? -2.834 20.331 22.469 1.00 81.31 99 LYS A CA 1
ATOM 822 C C . LYS A 1 99 ? -3.498 18.955 22.420 1.00 81.31 99 LYS A C 1
ATOM 824 O O . LYS A 1 99 ? -2.862 17.984 22.834 1.00 81.31 99 LYS A O 1
ATOM 829 N N . PRO A 1 100 ? -4.745 18.834 21.932 1.00 84.81 100 PRO A N 1
ATOM 830 C CA . PRO A 1 100 ? -5.380 17.531 21.778 1.00 84.81 100 PRO A CA 1
ATOM 831 C C . PRO A 1 100 ? -4.573 16.663 20.806 1.00 84.81 100 PRO A C 1
ATOM 833 O O . PRO A 1 100 ? -4.001 17.167 19.845 1.00 84.81 100 PRO A O 1
ATOM 836 N N . LEU A 1 101 ? -4.508 15.362 21.073 1.00 85.94 101 LEU A N 1
ATOM 837 C CA . LEU A 1 101 ? -3.890 14.372 20.198 1.00 85.94 101 LEU A CA 1
ATOM 838 C C . LEU A 1 101 ? -4.971 13.415 19.703 1.00 85.94 101 LEU A C 1
ATOM 840 O O . LEU A 1 101 ? -5.670 12.791 20.506 1.00 85.94 101 LEU A O 1
ATOM 844 N N . PHE A 1 102 ? -5.083 13.286 18.389 1.00 87.81 102 PHE A N 1
ATOM 845 C CA . PHE A 1 102 ? -6.001 12.385 17.712 1.00 87.81 102 PHE A CA 1
ATOM 846 C C . PHE A 1 102 ? -5.212 11.304 16.977 1.00 87.81 102 PHE A C 1
ATOM 848 O O . PHE A 1 102 ? -4.176 11.590 16.379 1.00 87.81 102 PHE A O 1
ATOM 855 N N . LEU A 1 103 ? -5.715 10.075 17.019 1.00 87.81 103 LEU A N 1
ATOM 856 C CA . LEU A 1 103 ? -5.335 8.991 16.124 1.00 87.81 103 LEU A CA 1
ATOM 857 C C . LEU A 1 103 ? -6.338 8.965 14.977 1.00 87.81 103 LEU A C 1
ATOM 859 O O . LEU A 1 103 ? -7.537 8.825 15.218 1.00 87.81 103 LEU A O 1
ATOM 863 N N . VAL A 1 104 ? -5.840 9.099 13.756 1.00 90.75 104 VAL A N 1
ATOM 864 C CA . VAL A 1 104 ? -6.610 8.875 12.536 1.00 90.75 104 VAL A CA 1
ATOM 865 C C . VAL A 1 104 ? -6.231 7.498 12.010 1.00 90.75 104 VAL A C 1
ATOM 867 O O . VAL A 1 104 ? -5.048 7.220 11.818 1.00 90.75 104 VAL A O 1
ATOM 870 N N . GLU A 1 105 ? -7.227 6.643 11.806 1.00 92.25 105 GLU A N 1
ATOM 871 C CA . GLU A 1 105 ? -7.082 5.318 11.205 1.00 92.25 105 GLU A CA 1
ATOM 872 C C . GLU A 1 105 ? -7.842 5.307 9.880 1.00 92.25 105 GLU A C 1
ATOM 874 O O . GLU A 1 105 ? -9.065 5.387 9.863 1.00 92.25 105 GLU A O 1
ATOM 879 N N . VAL A 1 106 ? -7.120 5.253 8.766 1.00 91.88 106 VAL A N 1
ATOM 880 C CA . VAL A 1 106 ? -7.673 5.163 7.414 1.00 91.88 106 VAL A CA 1
ATOM 881 C C . VAL A 1 106 ? -7.754 3.695 7.023 1.00 91.88 106 VAL A C 1
ATOM 883 O O . VAL A 1 106 ? -6.750 2.981 7.039 1.00 91.88 106 VAL A O 1
ATOM 886 N N . HIS A 1 107 ? -8.940 3.233 6.644 1.00 93.44 107 HIS A N 1
ATOM 887 C CA . HIS A 1 107 ? -9.178 1.843 6.269 1.00 93.44 107 HIS A CA 1
ATOM 888 C C . HIS A 1 107 ? -8.772 1.620 4.810 1.00 93.44 107 HIS A C 1
ATOM 890 O O . HIS A 1 107 ? -9.589 1.623 3.889 1.00 93.44 107 HIS A O 1
ATOM 896 N N . THR A 1 108 ? -7.466 1.475 4.599 1.00 90.06 108 THR A N 1
ATOM 897 C CA . THR A 1 108 ? -6.856 1.307 3.272 1.00 90.06 108 THR A CA 1
ATOM 898 C C . THR A 1 108 ? -7.245 -0.013 2.626 1.00 90.06 108 THR A C 1
ATOM 900 O O . THR A 1 108 ? -7.353 -0.078 1.407 1.00 90.06 108 THR A O 1
ATOM 903 N N . HIS A 1 109 ? -7.514 -1.033 3.439 1.00 93.56 109 HIS A N 1
ATOM 904 C CA . HIS A 1 109 ? -8.075 -2.302 3.008 1.00 93.56 109 HIS A CA 1
ATOM 905 C C . HIS A 1 109 ? -9.448 -2.502 3.634 1.00 93.56 109 HIS A C 1
ATOM 907 O O . HIS A 1 109 ? -9.707 -2.083 4.765 1.00 93.56 109 HIS A O 1
ATOM 913 N N . ARG A 1 110 ? -10.338 -3.152 2.888 1.00 95.69 110 ARG A N 1
ATOM 914 C CA . ARG A 1 110 ? -11.675 -3.532 3.356 1.00 95.69 110 ARG A CA 1
ATOM 915 C C . ARG A 1 110 ? -11.989 -4.919 2.840 1.00 95.69 110 ARG A C 1
ATOM 917 O O . ARG A 1 110 ? -11.605 -5.262 1.733 1.00 95.69 110 ARG A O 1
ATOM 924 N N . TYR A 1 111 ? -12.708 -5.719 3.604 1.00 97.19 111 TYR A N 1
ATOM 925 C CA . TYR A 1 111 ? -12.951 -7.109 3.234 1.00 97.19 111 TYR A CA 1
ATOM 926 C C . TYR A 1 111 ? -14.421 -7.456 3.398 1.00 97.19 111 TYR A C 1
ATOM 928 O O . TYR A 1 111 ? -15.027 -7.054 4.384 1.00 97.19 111 TYR A O 1
ATOM 936 N N . ASN A 1 112 ? -14.998 -8.174 2.436 1.00 97.69 112 ASN A N 1
ATOM 937 C CA . ASN A 1 112 ? -16.311 -8.795 2.564 1.00 97.69 112 ASN A CA 1
ATOM 938 C C . ASN A 1 112 ? -16.122 -10.287 2.886 1.00 97.69 112 ASN A C 1
ATOM 940 O O . ASN A 1 112 ? -15.773 -11.050 1.981 1.00 97.69 112 ASN A O 1
ATOM 944 N N . PRO A 1 113 ? -16.358 -10.716 4.140 1.00 96.00 113 PRO A N 1
ATOM 945 C CA . PRO A 1 113 ? -16.105 -12.090 4.554 1.00 96.00 113 PRO A CA 1
ATOM 946 C C . PRO A 1 113 ? -17.005 -13.143 3.920 1.00 96.00 113 PRO A C 1
ATOM 948 O O . PRO A 1 113 ? -16.514 -14.230 3.634 1.00 96.00 113 PRO A O 1
ATOM 951 N N . ALA A 1 114 ? -18.284 -12.839 3.677 1.00 96.00 114 ALA A N 1
ATOM 952 C CA . ALA A 1 114 ? -19.207 -13.814 3.094 1.00 96.00 114 ALA A CA 1
ATOM 953 C C . ALA A 1 114 ? -18.914 -14.088 1.612 1.00 96.00 114 ALA A C 1
ATOM 955 O O . ALA A 1 114 ? -19.203 -15.175 1.117 1.00 96.00 114 ALA A O 1
ATOM 956 N N . LYS A 1 115 ? -18.344 -13.102 0.908 1.00 96.12 115 LYS A N 1
ATOM 957 C CA . LYS A 1 115 ? -18.003 -13.199 -0.520 1.00 96.12 115 LYS A CA 1
ATOM 958 C C . LYS A 1 115 ? -16.519 -13.442 -0.794 1.00 96.12 115 LYS A C 1
ATOM 960 O O . LYS A 1 115 ? -16.152 -13.624 -1.948 1.00 96.12 115 LYS A O 1
ATOM 965 N N . SER A 1 116 ? -15.672 -13.408 0.231 1.00 95.12 116 SER A N 1
ATOM 966 C CA . SER A 1 116 ? -14.211 -13.468 0.103 1.00 95.12 116 SER A CA 1
ATOM 967 C C . SER A 1 116 ? -13.624 -12.406 -0.838 1.00 95.12 116 SER A C 1
ATOM 969 O O . SER A 1 116 ? -12.655 -12.664 -1.546 1.00 95.12 116 SER A O 1
ATOM 971 N N . ILE A 1 117 ? -14.196 -11.198 -0.857 1.00 97.06 117 ILE A N 1
ATOM 972 C CA . ILE A 1 117 ? -13.715 -10.095 -1.707 1.00 97.06 117 ILE A CA 1
ATOM 973 C C . ILE A 1 117 ? -12.891 -9.124 -0.864 1.00 97.06 117 ILE A C 1
ATOM 975 O O . ILE A 1 117 ? -13.400 -8.549 0.103 1.00 97.06 117 ILE A O 1
ATOM 979 N N . LEU A 1 118 ? -11.632 -8.913 -1.246 1.00 95.94 118 LEU A N 1
ATOM 980 C CA . LEU A 1 118 ? -10.747 -7.901 -0.679 1.00 95.94 118 LEU A CA 1
ATOM 981 C C . LEU A 1 118 ? -10.766 -6.647 -1.551 1.00 95.94 118 LEU A C 1
ATOM 983 O O . LEU A 1 118 ? -10.513 -6.697 -2.750 1.00 95.94 118 LEU A O 1
ATOM 987 N N . ARG A 1 119 ? -11.004 -5.505 -0.919 1.00 96.06 119 ARG A N 1
ATOM 988 C CA . ARG A 1 119 ? -10.696 -4.180 -1.444 1.00 96.06 119 ARG A CA 1
ATOM 989 C C . ARG A 1 119 ? -9.333 -3.749 -0.935 1.00 96.06 119 ARG A C 1
ATOM 991 O O . ARG A 1 119 ? -9.118 -3.716 0.278 1.00 96.06 119 ARG A O 1
ATOM 998 N N . TYR A 1 120 ? -8.455 -3.385 -1.854 1.00 90.31 120 TYR A N 1
ATOM 999 C CA . TYR A 1 120 ? -7.120 -2.858 -1.580 1.00 90.31 120 TYR A CA 1
ATOM 1000 C C . TYR A 1 120 ? -6.967 -1.474 -2.230 1.00 90.31 120 TYR A C 1
ATOM 1002 O O . TYR A 1 120 ? -7.698 -1.163 -3.179 1.00 90.31 120 TYR A O 1
ATOM 1010 N N . PRO A 1 121 ? -6.084 -0.605 -1.714 1.00 88.38 121 PRO A N 1
ATOM 1011 C CA . PRO A 1 121 ? -6.010 0.773 -2.168 1.00 88.38 121 PRO A CA 1
ATOM 1012 C C . PRO A 1 121 ? -5.319 0.829 -3.534 1.00 88.38 121 PRO A C 1
ATOM 1014 O O . PRO A 1 121 ? -4.192 0.366 -3.694 1.00 88.38 121 PRO A O 1
ATOM 1017 N N . LYS A 1 122 ? -6.003 1.416 -4.513 1.00 85.44 122 LYS A N 1
ATOM 1018 C CA . LYS A 1 122 ? -5.442 1.815 -5.807 1.00 85.44 122 LYS A CA 1
ATOM 1019 C C . LYS A 1 122 ? -4.832 3.216 -5.727 1.00 85.44 122 LYS A C 1
ATOM 1021 O O . LYS A 1 122 ? -3.771 3.446 -6.291 1.00 85.44 122 LYS A O 1
ATOM 1026 N N . ASP A 1 123 ? -5.498 4.126 -5.018 1.00 78.69 123 ASP A N 1
ATOM 1027 C CA . ASP A 1 123 ? -5.007 5.477 -4.737 1.00 78.69 123 ASP A CA 1
ATOM 1028 C C . ASP A 1 123 ? -5.472 5.933 -3.343 1.00 78.69 123 ASP A C 1
ATOM 1030 O O . ASP A 1 123 ? -6.532 5.520 -2.858 1.00 78.69 123 ASP A O 1
ATOM 1034 N N . VAL A 1 124 ? -4.674 6.774 -2.684 1.00 81.31 124 VAL A N 1
ATOM 1035 C CA . VAL A 1 124 ? -4.952 7.327 -1.355 1.00 81.31 124 VAL A CA 1
ATOM 1036 C C . VAL A 1 124 ? -4.646 8.820 -1.355 1.00 81.31 124 VAL A C 1
ATOM 1038 O O . VAL A 1 124 ? -3.498 9.258 -1.437 1.00 81.31 124 VAL A O 1
ATOM 1041 N N . HIS A 1 125 ? -5.684 9.628 -1.164 1.00 82.81 125 HIS A N 1
ATOM 1042 C CA . HIS A 1 125 ? -5.557 11.066 -0.981 1.00 82.81 125 HIS A CA 1
ATOM 1043 C C . HIS A 1 125 ? -5.891 11.445 0.453 1.00 82.81 125 HIS A C 1
ATOM 1045 O O . HIS A 1 125 ? -6.999 11.223 0.929 1.00 82.81 125 HIS A O 1
ATOM 1051 N N . ILE A 1 126 ? -4.934 12.067 1.137 1.00 83.19 126 ILE A N 1
ATOM 1052 C CA . ILE A 1 126 ? -5.118 12.592 2.491 1.00 83.19 126 ILE A CA 1
ATOM 1053 C C . ILE A 1 126 ? -4.677 14.052 2.482 1.00 83.19 126 ILE A C 1
ATOM 1055 O O . ILE A 1 126 ? -3.502 14.332 2.232 1.00 83.19 126 ILE A O 1
ATOM 1059 N N . LYS A 1 127 ? -5.586 14.983 2.769 1.00 81.94 127 LYS A N 1
ATOM 1060 C CA . LYS A 1 127 ? -5.317 16.425 2.912 1.00 81.94 127 LYS A CA 1
ATOM 1061 C C . LYS A 1 127 ? -5.607 16.890 4.341 1.00 81.94 127 LYS A C 1
ATOM 1063 O O . LYS A 1 127 ? -6.246 16.183 5.108 1.00 81.94 127 LYS A O 1
ATOM 1068 N N . GLY A 1 128 ? -5.099 18.069 4.705 1.00 72.19 128 GLY A N 1
ATOM 1069 C CA . GLY A 1 128 ? -5.418 18.724 5.982 1.00 72.19 128 GLY A CA 1
ATOM 1070 C C . GLY A 1 128 ? -4.603 18.280 7.202 1.00 72.19 128 GLY A C 1
ATOM 1071 O O . GLY A 1 128 ? -4.840 18.773 8.299 1.00 72.19 128 GLY A O 1
ATOM 1072 N N . VAL A 1 129 ? -3.615 17.392 7.046 1.00 67.94 129 VAL A N 1
ATOM 1073 C CA . VAL A 1 129 ? -2.768 16.953 8.169 1.00 67.94 129 VAL A CA 1
ATOM 1074 C C . VAL A 1 129 ? -1.741 18.040 8.511 1.00 67.94 129 VAL A C 1
ATOM 1076 O O . VAL A 1 129 ? -0.716 18.174 7.843 1.00 67.94 129 VAL A O 1
ATOM 1079 N N . LYS A 1 130 ? -2.001 18.827 9.561 1.00 60.25 130 LYS A N 1
ATOM 1080 C CA . LYS A 1 130 ? -1.051 19.823 10.087 1.00 60.25 130 LYS A CA 1
ATOM 1081 C C . LYS A 1 130 ? -0.047 19.165 11.040 1.00 60.25 130 LYS A C 1
ATOM 1083 O O . LYS A 1 130 ? -0.429 18.434 11.947 1.00 60.25 130 LYS A O 1
ATOM 1088 N N . GLY A 1 131 ? 1.242 19.467 10.873 1.00 47.94 131 GLY A N 1
ATOM 1089 C CA . GLY A 1 131 ? 2.311 19.032 11.789 1.00 47.94 131 GLY A CA 1
ATOM 1090 C C . GLY A 1 131 ? 3.129 17.826 11.319 1.00 47.94 131 GLY A C 1
ATOM 1091 O O . GLY A 1 131 ? 4.227 17.617 11.828 1.00 47.94 131 GLY A O 1
ATOM 1092 N N . VAL A 1 132 ? 2.680 17.105 10.289 1.00 46.69 132 VAL A N 1
ATOM 1093 C CA . VAL A 1 132 ? 3.581 16.282 9.475 1.00 46.69 132 VAL A CA 1
ATOM 1094 C C . VAL A 1 132 ? 4.171 17.223 8.434 1.00 46.69 132 VAL A C 1
ATOM 1096 O O . VAL A 1 132 ? 3.466 17.648 7.520 1.00 46.69 132 VAL A O 1
ATOM 1099 N N . LYS A 1 133 ? 5.449 17.600 8.573 1.00 38.88 133 LYS A N 1
ATOM 1100 C CA . LYS A 1 133 ? 6.190 18.184 7.447 1.00 38.88 133 LYS A CA 1
ATOM 1101 C C . LYS A 1 133 ? 6.236 17.106 6.368 1.00 38.88 133 LYS A C 1
ATOM 1103 O O . LYS A 1 133 ? 7.151 16.288 6.355 1.00 38.88 133 LYS A O 1
ATOM 1108 N N . ARG A 1 134 ? 5.227 17.054 5.496 1.00 45.41 134 ARG A N 1
ATOM 1109 C CA . ARG A 1 134 ? 5.346 16.286 4.265 1.00 45.41 134 ARG A CA 1
ATOM 1110 C C . ARG A 1 134 ? 6.504 16.918 3.513 1.00 45.41 134 ARG A C 1
ATOM 1112 O O . ARG A 1 134 ? 6.430 18.083 3.125 1.00 45.41 134 ARG A O 1
ATOM 1119 N N . LYS A 1 135 ? 7.595 16.168 3.362 1.00 45.28 135 LYS A N 1
ATOM 1120 C CA . LYS A 1 135 ? 8.550 16.431 2.285 1.00 45.28 135 LYS A CA 1
ATOM 1121 C C . LYS A 1 135 ? 7.703 16.531 1.005 1.00 45.28 135 LYS A C 1
ATOM 1123 O O . LYS A 1 135 ? 6.727 15.783 0.908 1.00 45.28 135 LYS A O 1
ATOM 1128 N N . SER A 1 136 ? 7.975 17.512 0.137 1.00 51.09 136 SER A N 1
ATOM 1129 C CA . SER A 1 136 ? 7.205 17.764 -1.097 1.00 51.09 136 SER A CA 1
ATOM 1130 C C . SER A 1 136 ? 6.761 16.444 -1.720 1.00 51.09 136 SER A C 1
ATOM 1132 O O . SER A 1 136 ? 7.577 15.530 -1.765 1.00 51.09 136 SER A O 1
ATOM 1134 N N . ILE A 1 137 ? 5.489 16.319 -2.113 1.00 57.78 137 ILE A N 1
ATOM 1135 C CA . ILE A 1 137 ? 4.928 15.063 -2.635 1.00 57.78 137 ILE A CA 1
ATOM 1136 C C . ILE A 1 137 ? 5.829 14.583 -3.776 1.00 57.78 137 ILE A C 1
ATOM 1138 O O . ILE A 1 137 ? 5.771 15.139 -4.865 1.00 57.78 137 ILE A O 1
ATOM 1142 N N . TYR A 1 138 ? 6.688 13.602 -3.498 1.00 73.12 138 TYR A N 1
ATOM 1143 C CA . TYR A 1 138 ? 7.538 12.991 -4.504 1.00 73.12 138 TYR A CA 1
ATOM 1144 C C . TYR A 1 138 ? 6.696 11.947 -5.227 1.00 73.12 138 TYR A C 1
ATOM 1146 O O . TYR A 1 138 ? 6.017 11.126 -4.598 1.00 73.12 138 TYR A O 1
ATOM 1154 N N . SER A 1 139 ? 6.733 11.989 -6.546 1.00 87.69 139 SER A N 1
ATOM 1155 C CA . SER A 1 139 ? 6.237 10.924 -7.398 1.00 87.69 139 SER A CA 1
ATOM 1156 C C . SER A 1 139 ? 7.301 9.835 -7.542 1.00 87.69 139 SER A C 1
ATOM 1158 O O . SER A 1 139 ? 8.464 10.125 -7.809 1.00 87.69 139 SER A O 1
ATOM 1160 N N . VAL A 1 140 ? 6.913 8.579 -7.329 1.00 91.94 140 VAL A N 1
ATOM 1161 C CA . VAL A 1 140 ? 7.773 7.399 -7.455 1.00 91.94 140 VAL A CA 1
ATOM 1162 C C . VAL A 1 140 ? 7.223 6.529 -8.577 1.00 91.94 140 VAL A C 1
ATOM 1164 O O . VAL A 1 140 ? 6.104 6.027 -8.479 1.00 91.94 140 VAL A O 1
ATOM 1167 N N . LEU A 1 141 ? 8.011 6.340 -9.631 1.00 94.69 141 LEU A N 1
ATOM 1168 C CA . LEU A 1 141 ? 7.695 5.438 -10.731 1.00 94.69 141 LEU A CA 1
ATOM 1169 C C . LEU A 1 141 ? 8.433 4.112 -10.547 1.00 94.69 141 LEU A C 1
ATOM 1171 O O . LEU A 1 141 ? 9.664 4.084 -10.547 1.00 94.69 141 LEU A O 1
ATOM 1175 N N . PHE A 1 142 ? 7.686 3.018 -10.438 1.00 95.31 142 PHE A N 1
ATOM 1176 C CA . PHE A 1 142 ? 8.232 1.664 -10.443 1.00 95.31 142 PHE A CA 1
ATOM 1177 C C . PH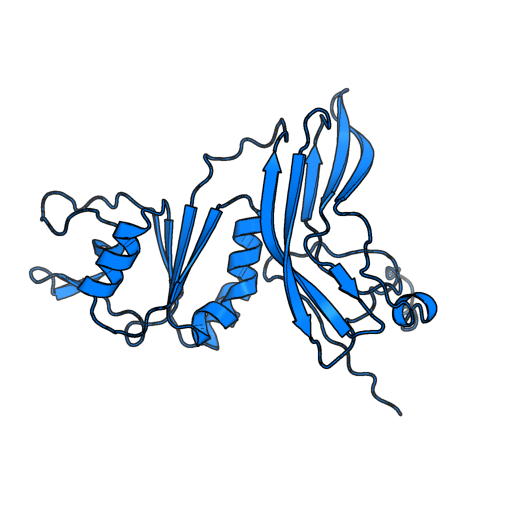E A 1 142 ? 8.224 1.116 -11.869 1.00 95.31 142 PHE A C 1
ATOM 1179 O O . PHE A 1 142 ? 7.177 1.065 -12.514 1.00 95.31 142 PHE A O 1
ATOM 1186 N N . VAL A 1 143 ? 9.385 0.714 -12.372 1.00 96.56 143 VAL A N 1
ATOM 1187 C CA . VAL A 1 143 ? 9.578 0.260 -13.755 1.00 96.56 143 VAL A CA 1
ATOM 1188 C C . VAL A 1 143 ? 10.000 -1.199 -13.724 1.00 96.56 143 VAL A C 1
ATOM 1190 O O . VAL A 1 143 ? 10.946 -1.529 -13.018 1.00 96.56 143 VAL A O 1
ATOM 1193 N N . GLY A 1 144 ? 9.326 -2.071 -14.468 1.00 95.62 144 GLY A N 1
ATOM 1194 C CA . GLY A 1 144 ? 9.645 -3.501 -14.493 1.00 95.62 144 GLY A CA 1
ATOM 1195 C C . GLY A 1 144 ? 8.655 -4.312 -15.314 1.00 95.62 144 GLY A C 1
ATOM 1196 O O . GLY A 1 144 ? 7.683 -3.774 -15.841 1.00 95.62 144 GLY A O 1
ATOM 1197 N N . ARG A 1 145 ? 8.894 -5.617 -15.450 1.00 94.38 145 ARG A N 1
ATOM 1198 C CA . ARG A 1 145 ? 7.909 -6.527 -16.053 1.00 94.38 145 ARG A CA 1
ATOM 1199 C C . ARG A 1 145 ? 6.716 -6.720 -15.122 1.00 94.38 145 ARG A C 1
ATOM 1201 O O . ARG A 1 145 ? 6.823 -6.556 -13.907 1.00 94.38 145 ARG A O 1
ATOM 1208 N N . GLU A 1 146 ? 5.579 -7.113 -15.688 1.00 93.38 146 GLU A N 1
ATOM 1209 C CA . GLU A 1 146 ? 4.333 -7.276 -14.929 1.00 93.38 146 GLU A CA 1
ATOM 1210 C C . GLU A 1 146 ? 4.481 -8.274 -13.766 1.00 93.38 146 GLU A C 1
ATOM 1212 O O . GLU A 1 146 ? 4.019 -8.016 -12.655 1.00 93.38 146 GLU A O 1
ATOM 1217 N N . GLU A 1 147 ? 5.172 -9.390 -13.996 1.00 91.94 147 GLU A N 1
ATOM 1218 C CA . GLU A 1 147 ? 5.449 -10.417 -12.983 1.00 91.94 147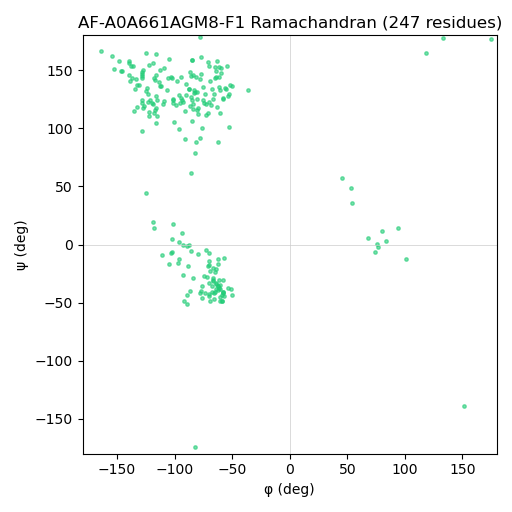 GLU A CA 1
ATOM 1219 C C . GLU A 1 147 ? 6.264 -9.893 -11.790 1.00 91.94 147 GLU A C 1
ATOM 1221 O O . GLU A 1 147 ? 5.986 -10.274 -10.655 1.00 91.94 147 GLU A O 1
ATOM 1226 N N . TYR A 1 148 ? 7.192 -8.960 -12.017 1.00 92.38 148 TYR A N 1
ATOM 1227 C CA . TYR A 1 148 ? 7.996 -8.317 -10.975 1.00 92.38 148 TYR A CA 1
ATOM 1228 C C . TYR A 1 148 ? 7.187 -7.264 -10.215 1.00 92.38 148 TYR A C 1
ATOM 1230 O O . TYR A 1 148 ? 7.170 -7.248 -8.984 1.00 92.38 148 TYR A O 1
ATOM 1238 N N . LEU A 1 149 ? 6.458 -6.414 -10.943 1.00 91.00 149 LEU A N 1
ATOM 1239 C CA . LEU A 1 149 ? 5.635 -5.355 -10.356 1.00 91.00 149 LEU A CA 1
ATOM 1240 C C . LEU A 1 149 ? 4.521 -5.921 -9.464 1.00 91.00 149 LEU A C 1
ATOM 1242 O O . LEU A 1 149 ? 4.247 -5.369 -8.400 1.00 91.00 149 LEU A O 1
ATOM 1246 N N . LYS A 1 150 ? 3.943 -7.071 -9.835 1.00 87.69 150 LYS A N 1
ATOM 1247 C CA . LYS A 1 150 ? 2.986 -7.800 -8.986 1.00 87.69 150 LYS A CA 1
ATOM 1248 C C . LYS A 1 150 ? 3.602 -8.259 -7.664 1.00 87.69 150 LYS A C 1
ATOM 1250 O O . LYS A 1 150 ? 2.916 -8.222 -6.647 1.00 87.69 150 LYS A O 1
ATOM 1255 N N . LYS A 1 151 ? 4.873 -8.680 -7.657 1.00 87.94 151 LYS A N 1
ATOM 1256 C CA . LYS A 1 151 ? 5.569 -9.122 -6.434 1.00 87.94 151 LYS A CA 1
ATOM 1257 C C . LYS A 1 151 ? 5.861 -7.974 -5.481 1.00 87.94 151 LYS A C 1
ATOM 1259 O O . LYS A 1 151 ? 5.798 -8.171 -4.276 1.00 87.94 151 LYS A O 1
ATOM 1264 N N . ILE A 1 152 ? 6.116 -6.781 -6.014 1.00 87.50 152 ILE A N 1
ATOM 1265 C CA . ILE A 1 152 ? 6.420 -5.599 -5.204 1.00 87.50 152 ILE A CA 1
ATOM 1266 C C . ILE A 1 152 ? 5.202 -4.728 -4.880 1.00 87.50 152 ILE A C 1
ATOM 1268 O O . ILE A 1 152 ? 5.368 -3.620 -4.370 1.00 87.50 152 ILE A O 1
ATOM 1272 N N . ASN A 1 153 ? 3.982 -5.195 -5.168 1.00 84.06 153 ASN A N 1
ATOM 1273 C CA . ASN A 1 153 ? 2.762 -4.414 -4.961 1.00 84.06 153 ASN A CA 1
ATOM 1274 C C . ASN A 1 153 ? 2.649 -3.881 -3.524 1.00 84.06 153 ASN A C 1
ATOM 1276 O O . ASN A 1 153 ? 2.268 -2.731 -3.322 1.00 84.06 153 ASN A O 1
ATOM 1280 N N . ASP A 1 154 ? 3.071 -4.666 -2.535 1.00 80.81 154 ASP A N 1
ATOM 1281 C CA . ASP A 1 154 ? 3.049 -4.255 -1.131 1.00 80.81 154 ASP A CA 1
ATOM 1282 C C . ASP A 1 154 ? 3.981 -3.068 -0.860 1.00 80.81 154 ASP A C 1
ATOM 1284 O O . ASP A 1 154 ? 3.606 -2.143 -0.142 1.00 80.81 154 ASP A O 1
ATOM 1288 N N . LEU A 1 155 ? 5.157 -3.022 -1.496 1.00 83.88 155 LEU A N 1
ATOM 1289 C CA . LEU A 1 155 ? 6.066 -1.874 -1.413 1.00 83.88 155 LEU A CA 1
ATOM 1290 C C . LEU A 1 155 ? 5.467 -0.639 -2.098 1.00 83.88 155 LEU A C 1
ATOM 1292 O O . LEU A 1 155 ? 5.584 0.471 -1.576 1.00 83.88 155 LEU A O 1
ATOM 1296 N N . ILE A 1 156 ? 4.818 -0.819 -3.252 1.00 85.69 156 ILE A N 1
ATOM 1297 C CA . ILE A 1 156 ? 4.141 0.268 -3.975 1.00 85.69 156 ILE A CA 1
ATOM 1298 C C . ILE A 1 156 ? 3.048 0.868 -3.087 1.00 85.69 156 ILE A C 1
ATOM 1300 O O . ILE A 1 156 ? 3.006 2.085 -2.888 1.00 85.69 156 ILE A O 1
ATOM 1304 N N . VAL A 1 157 ? 2.212 0.014 -2.492 1.00 77.62 157 VAL A N 1
ATOM 1305 C CA . VAL A 1 157 ? 1.182 0.425 -1.535 1.00 77.62 157 VAL A CA 1
ATOM 1306 C C . VAL A 1 157 ? 1.825 1.094 -0.325 1.00 77.62 157 VAL A C 1
ATOM 1308 O O . VAL A 1 157 ? 1.388 2.167 0.073 1.00 77.62 157 VAL A O 1
ATOM 1311 N N . TYR A 1 158 ? 2.900 0.544 0.236 1.00 80.75 158 TYR A N 1
ATOM 1312 C CA . TYR A 1 158 ? 3.582 1.145 1.380 1.00 80.75 158 TYR A CA 1
ATOM 1313 C C . TYR A 1 158 ? 4.088 2.567 1.087 1.00 80.75 158 TYR A C 1
ATOM 1315 O O . TYR A 1 158 ? 3.874 3.474 1.895 1.00 80.75 158 TYR A O 1
ATOM 1323 N N . ARG A 1 159 ? 4.683 2.816 -0.090 1.00 82.19 159 ARG A N 1
ATOM 1324 C CA . ARG A 1 159 ? 5.074 4.176 -0.509 1.00 82.19 159 ARG A CA 1
ATOM 1325 C C . ARG A 1 159 ? 3.861 5.084 -0.698 1.00 82.19 159 ARG A C 1
ATOM 1327 O O . ARG A 1 159 ? 3.889 6.226 -0.238 1.00 82.19 159 ARG A O 1
ATOM 1334 N N . LEU A 1 160 ? 2.777 4.580 -1.280 1.00 80.19 160 LEU A N 1
ATOM 1335 C CA . LEU A 1 160 ? 1.520 5.325 -1.363 1.00 80.19 160 LEU A CA 1
ATOM 1336 C C . LEU A 1 160 ? 1.021 5.739 0.035 1.00 80.19 160 LEU A C 1
ATOM 1338 O O . LEU A 1 160 ? 0.686 6.901 0.262 1.00 80.19 160 LEU A O 1
ATOM 1342 N N . LEU A 1 161 ? 1.066 4.826 1.011 1.00 72.25 161 LEU A N 1
ATOM 1343 C CA . LEU A 1 161 ? 0.666 5.086 2.400 1.00 72.25 161 LEU A CA 1
ATOM 1344 C C . LEU A 1 161 ? 1.578 6.088 3.121 1.00 72.25 161 LEU A C 1
ATOM 1346 O O . LEU A 1 161 ? 1.108 6.864 3.954 1.00 72.25 161 LEU A O 1
ATOM 1350 N N . GLN A 1 162 ? 2.863 6.129 2.771 1.00 75.06 162 GLN A N 1
ATOM 1351 C CA . GLN A 1 162 ? 3.795 7.162 3.235 1.00 75.06 162 GLN A CA 1
ATOM 1352 C C . GLN A 1 162 ? 3.512 8.551 2.621 1.00 75.06 162 GLN A C 1
ATOM 1354 O O . GLN A 1 162 ? 4.098 9.547 3.053 1.00 75.06 162 GLN A O 1
ATOM 1359 N N . GLY A 1 163 ? 2.590 8.642 1.656 1.00 70.69 163 GLY A N 1
ATOM 1360 C CA . GLY A 1 163 ? 2.162 9.884 1.013 1.00 70.69 163 GLY A CA 1
ATOM 1361 C C . GLY A 1 163 ? 2.905 10.222 -0.280 1.00 70.69 163 GLY A C 1
ATOM 1362 O O . GLY A 1 163 ? 2.813 11.365 -0.734 1.00 70.69 163 GLY A O 1
ATOM 1363 N N . TYR A 1 164 ? 3.638 9.267 -0.859 1.00 81.56 164 TYR A N 1
ATOM 1364 C CA . TYR A 1 164 ? 4.206 9.396 -2.201 1.00 81.56 164 TYR A CA 1
ATOM 1365 C C . TYR A 1 164 ? 3.115 9.180 -3.255 1.00 81.56 164 TYR A C 1
ATOM 1367 O O . TYR A 1 164 ? 2.225 8.354 -3.062 1.00 81.56 164 TYR A O 1
ATOM 1375 N N . LYS A 1 165 ? 3.199 9.874 -4.394 1.00 84.00 165 LYS A N 1
ATOM 1376 C CA . LYS A 1 165 ? 2.387 9.516 -5.567 1.00 84.00 165 LYS A CA 1
ATOM 1377 C C . LYS A 1 165 ? 3.078 8.350 -6.264 1.00 84.00 165 LYS A C 1
ATOM 1379 O O . LYS A 1 165 ? 4.196 8.526 -6.734 1.00 84.00 165 LYS A O 1
ATOM 1384 N N . THR A 1 166 ? 2.459 7.181 -6.331 1.00 89.25 166 THR A N 1
ATOM 1385 C CA . THR A 1 166 ? 3.067 6.016 -6.984 1.00 89.25 166 THR A CA 1
ATOM 1386 C C . THR A 1 166 ? 2.473 5.785 -8.370 1.00 89.25 166 THR A C 1
ATOM 1388 O O . THR A 1 166 ? 1.289 6.017 -8.595 1.00 89.25 166 THR A O 1
ATOM 1391 N N . ASP A 1 167 ? 3.312 5.366 -9.313 1.00 91.31 167 ASP A N 1
ATOM 1392 C CA . ASP A 1 167 ? 2.904 4.913 -10.645 1.00 91.31 167 ASP A CA 1
ATOM 1393 C C . ASP A 1 167 ? 3.739 3.689 -11.044 1.00 91.31 167 ASP A C 1
ATOM 1395 O O . ASP A 1 167 ? 4.834 3.464 -10.515 1.00 91.31 167 ASP A O 1
ATOM 1399 N N . THR A 1 168 ? 3.229 2.896 -11.980 1.00 94.06 168 THR A N 1
ATOM 1400 C CA . THR A 1 168 ? 3.904 1.706 -12.504 1.00 94.06 168 THR A CA 1
ATOM 1401 C C . THR A 1 168 ? 4.054 1.786 -14.014 1.00 94.06 168 THR A C 1
ATOM 1403 O O . THR A 1 168 ? 3.092 2.062 -14.731 1.00 94.06 168 THR A O 1
ATOM 1406 N N . PHE A 1 169 ? 5.242 1.464 -14.518 1.00 95.94 169 PHE A N 1
ATOM 1407 C CA . PHE A 1 169 ? 5.504 1.311 -15.942 1.00 95.94 169 PHE A CA 1
ATOM 1408 C C . PHE A 1 169 ? 5.904 -0.132 -16.251 1.00 95.94 169 PHE A C 1
ATOM 1410 O O . PHE A 1 169 ? 7.028 -0.555 -15.978 1.00 95.94 169 PHE A O 1
ATOM 1417 N N . VAL A 1 170 ? 4.960 -0.876 -16.834 1.00 96.12 170 VAL A N 1
ATOM 1418 C CA . VAL A 1 170 ? 5.196 -2.236 -17.323 1.00 96.12 170 VAL A CA 1
ATOM 1419 C C . VAL A 1 170 ? 6.039 -2.178 -18.597 1.00 96.12 170 VAL A C 1
ATOM 1421 O O . VAL A 1 170 ? 5.621 -1.569 -19.584 1.00 96.12 170 VAL A O 1
ATOM 1424 N N . VAL A 1 171 ? 7.208 -2.821 -18.584 1.00 94.19 171 VAL A N 1
ATOM 1425 C CA . VAL A 1 171 ? 8.107 -2.910 -19.745 1.00 94.19 171 VAL A CA 1
ATOM 1426 C C . VAL A 1 171 ? 8.072 -4.308 -20.362 1.00 94.19 171 VAL A C 1
ATOM 1428 O O . VAL A 1 171 ? 8.181 -5.307 -19.660 1.00 94.19 171 VAL A O 1
ATOM 1431 N N . ASN A 1 172 ? 7.946 -4.367 -21.691 1.00 93.19 172 ASN A N 1
ATOM 1432 C CA . ASN A 1 172 ? 7.944 -5.606 -22.488 1.00 93.19 172 ASN A CA 1
ATOM 1433 C C . ASN A 1 172 ? 9.109 -5.647 -23.495 1.00 93.19 172 ASN A C 1
ATOM 1435 O O . ASN A 1 172 ? 9.062 -6.363 -24.491 1.00 93.19 172 ASN A O 1
ATOM 1439 N N . THR A 1 173 ? 10.133 -4.828 -23.267 1.00 93.06 173 THR A N 1
ATOM 1440 C CA . THR A 1 173 ? 11.313 -4.686 -24.121 1.00 93.06 173 THR A CA 1
ATOM 1441 C C . THR A 1 173 ? 12.552 -4.562 -23.247 1.00 93.06 173 THR A C 1
ATOM 1443 O O . THR A 1 173 ? 12.453 -4.142 -22.096 1.00 93.06 173 THR A O 1
ATOM 1446 N N . THR A 1 174 ? 13.704 -4.904 -23.810 1.00 93.25 174 THR A N 1
ATOM 1447 C CA . THR A 1 174 ? 15.033 -4.686 -23.228 1.00 93.25 174 THR A CA 1
ATOM 1448 C C . THR A 1 174 ? 15.739 -3.480 -23.863 1.00 93.25 174 THR A C 1
ATOM 1450 O O . THR A 1 174 ? 16.894 -3.204 -23.565 1.00 93.25 174 THR A O 1
ATOM 1453 N N . ASP A 1 175 ? 15.070 -2.739 -24.748 1.00 94.38 175 ASP A N 1
ATOM 1454 C CA . ASP A 1 175 ? 15.632 -1.529 -25.348 1.00 94.38 175 ASP A CA 1
ATOM 1455 C C . ASP A 1 175 ? 15.683 -0.383 -24.323 1.00 94.38 175 ASP A C 1
ATOM 1457 O O . ASP A 1 175 ? 14.656 0.172 -23.914 1.00 94.38 175 ASP A O 1
ATOM 1461 N N . THR A 1 176 ? 16.900 -0.011 -23.925 1.00 92.69 176 THR A N 1
ATOM 1462 C CA . THR A 1 176 ? 17.165 1.031 -22.924 1.00 92.69 176 THR A CA 1
ATOM 1463 C C . THR A 1 176 ? 16.638 2.404 -23.346 1.00 92.69 176 THR A C 1
ATOM 1465 O O . THR A 1 176 ? 16.207 3.185 -22.493 1.00 92.69 176 THR A O 1
ATOM 1468 N N . SER A 1 177 ? 16.591 2.701 -24.649 1.00 91.31 177 SER A N 1
ATOM 1469 C CA . SER A 1 177 ? 16.093 3.978 -25.169 1.00 91.31 177 SER A CA 1
ATOM 1470 C C . SER A 1 177 ? 14.576 4.069 -25.063 1.00 91.31 177 SER A C 1
ATOM 1472 O O . SER A 1 177 ? 14.055 5.099 -24.624 1.00 91.31 177 SER A O 1
ATOM 1474 N N . ILE A 1 178 ? 13.868 2.979 -25.374 1.00 93.44 178 ILE A N 1
ATOM 1475 C CA . ILE A 1 178 ? 12.406 2.908 -25.234 1.00 93.44 178 ILE A CA 1
ATOM 1476 C C . ILE A 1 178 ? 12.006 3.004 -23.757 1.00 93.44 178 ILE A C 1
ATOM 1478 O O . ILE A 1 178 ? 11.124 3.792 -23.400 1.00 93.44 178 ILE A O 1
ATOM 1482 N N . ILE A 1 179 ? 12.676 2.241 -22.885 1.00 95.06 179 ILE A N 1
ATOM 1483 C CA . ILE A 1 179 ? 12.413 2.266 -21.438 1.00 95.06 179 ILE A CA 1
ATOM 1484 C C . ILE A 1 179 ? 12.638 3.679 -20.896 1.00 95.06 179 ILE A C 1
ATOM 1486 O O . ILE A 1 179 ? 11.767 4.240 -20.225 1.00 95.06 179 ILE A O 1
ATOM 1490 N N . ARG A 1 180 ? 13.773 4.297 -21.241 1.00 93.44 180 ARG A N 1
ATOM 1491 C CA . ARG A 1 180 ? 14.084 5.665 -20.831 1.00 93.44 180 ARG A CA 1
ATOM 1492 C C . ARG A 1 180 ? 13.032 6.653 -21.321 1.00 93.44 180 ARG A C 1
ATOM 1494 O O . ARG A 1 180 ? 12.547 7.446 -20.520 1.00 93.44 180 ARG A O 1
ATOM 1501 N N . GLN A 1 181 ? 12.655 6.621 -22.597 1.00 92.94 181 GLN A N 1
ATOM 1502 C CA . GLN A 1 181 ? 11.649 7.538 -23.136 1.00 92.94 181 GLN A CA 1
ATOM 1503 C C . GLN A 1 181 ? 10.313 7.420 -22.386 1.00 92.94 181 GLN A C 1
ATOM 1505 O O . GLN A 1 181 ? 9.710 8.441 -22.054 1.00 92.94 181 GLN A O 1
ATOM 1510 N N . GLY A 1 182 ? 9.891 6.196 -22.050 1.00 93.75 182 GLY A N 1
ATOM 1511 C CA . GLY A 1 182 ? 8.683 5.955 -21.258 1.00 93.75 182 GLY A CA 1
ATOM 1512 C C . GLY A 1 182 ? 8.768 6.454 -19.809 1.00 93.75 182 GLY A C 1
ATOM 1513 O O . GLY A 1 182 ? 7.753 6.866 -19.243 1.00 93.75 182 GLY A O 1
ATOM 1514 N N . ILE A 1 183 ? 9.959 6.457 -19.204 1.00 93.88 183 ILE A N 1
ATOM 1515 C CA . ILE A 1 183 ? 10.194 7.087 -17.895 1.00 93.88 183 ILE A CA 1
ATOM 1516 C C . ILE A 1 183 ? 10.098 8.612 -18.027 1.00 93.88 183 ILE A C 1
ATOM 1518 O O . ILE A 1 183 ? 9.373 9.254 -17.265 1.00 93.88 183 ILE A O 1
ATOM 1522 N N . MET A 1 184 ? 10.774 9.191 -19.024 1.00 91.25 184 MET A N 1
ATOM 1523 C CA . MET A 1 184 ? 10.813 10.643 -19.237 1.00 91.25 184 MET A CA 1
ATOM 1524 C C . MET A 1 184 ? 9.426 11.223 -19.524 1.00 91.25 184 MET A C 1
ATOM 1526 O O . MET A 1 184 ? 9.082 12.273 -18.987 1.00 91.25 184 MET A O 1
ATOM 1530 N N . SER A 1 185 ? 8.589 10.525 -20.300 1.00 91.12 185 SER A N 1
ATOM 1531 C CA . SER A 1 185 ? 7.230 10.988 -20.613 1.00 91.12 185 SER A CA 1
ATOM 1532 C C . SER A 1 185 ? 6.311 11.062 -19.390 1.00 91.12 185 SER A C 1
ATOM 1534 O O . SER A 1 185 ? 5.328 11.798 -19.408 1.00 91.12 185 SER A O 1
ATOM 1536 N N . ARG A 1 186 ? 6.603 10.291 -18.335 1.00 91.25 186 ARG A N 1
ATOM 1537 C CA . ARG A 1 186 ? 5.852 10.297 -17.067 1.00 91.25 186 ARG A CA 1
ATOM 1538 C C . ARG A 1 186 ? 6.375 11.327 -16.072 1.00 91.25 186 ARG A C 1
ATOM 1540 O O . ARG A 1 186 ? 5.658 11.678 -15.141 1.00 91.25 186 ARG A O 1
ATOM 1547 N N . ASN A 1 187 ? 7.604 11.798 -16.281 1.00 89.06 187 ASN A N 1
ATOM 1548 C CA . ASN A 1 187 ? 8.287 12.801 -15.476 1.00 89.06 187 ASN A CA 1
ATOM 1549 C C . ASN A 1 187 ? 8.168 12.590 -13.946 1.00 89.06 187 ASN A C 1
ATOM 1551 O O . ASN A 1 187 ? 7.663 13.473 -13.250 1.00 89.06 187 ASN A O 1
ATOM 1555 N N . PRO A 1 188 ? 8.596 11.432 -13.410 1.00 91.50 188 PRO A N 1
ATOM 1556 C CA . PRO A 1 188 ? 8.563 11.193 -11.971 1.00 91.50 188 PRO A CA 1
ATOM 1557 C C . PRO A 1 188 ? 9.705 11.923 -11.247 1.00 91.50 188 PRO A C 1
ATOM 1559 O O . PRO A 1 188 ? 10.718 12.247 -11.864 1.00 91.50 188 PRO A O 1
ATOM 1562 N N . ASP A 1 189 ? 9.591 12.109 -9.932 1.00 89.25 189 ASP A N 1
ATOM 1563 C CA . ASP A 1 189 ? 10.671 12.654 -9.092 1.00 89.25 189 ASP A CA 1
ATOM 1564 C C . ASP A 1 189 ? 11.675 11.572 -8.660 1.00 89.25 189 ASP A C 1
ATOM 1566 O O . ASP A 1 189 ? 12.858 11.845 -8.430 1.00 89.25 189 ASP A O 1
ATOM 1570 N N . ALA A 1 190 ? 11.198 10.332 -8.538 1.00 90.88 190 ALA A N 1
ATOM 1571 C CA . ALA A 1 190 ? 11.991 9.157 -8.228 1.00 90.88 190 ALA A CA 1
ATOM 1572 C C . ALA A 1 190 ? 11.643 7.983 -9.153 1.00 90.88 190 ALA A C 1
ATOM 1574 O O . ALA A 1 190 ? 10.478 7.757 -9.478 1.00 90.88 190 ALA A O 1
ATOM 1575 N N . VAL A 1 191 ? 12.649 7.203 -9.538 1.00 93.88 191 VAL A N 1
ATOM 1576 C CA . VAL A 1 191 ? 12.513 6.012 -10.383 1.00 93.88 191 VAL A CA 1
ATOM 1577 C C . VAL A 1 191 ? 13.089 4.807 -9.650 1.00 93.88 191 VAL A C 1
ATOM 1579 O O . VAL A 1 191 ? 14.221 4.846 -9.171 1.00 93.88 191 VAL A O 1
ATOM 1582 N N . VAL A 1 192 ? 12.320 3.726 -9.578 1.00 94.81 192 VAL A N 1
ATOM 1583 C CA . VAL A 1 192 ? 12.773 2.441 -9.040 1.00 94.81 192 VAL A CA 1
ATOM 1584 C C . VAL A 1 192 ? 12.700 1.407 -10.152 1.00 94.81 192 VAL A C 1
ATOM 1586 O O . VAL A 1 192 ? 11.614 1.061 -10.613 1.00 94.81 192 VAL A O 1
ATOM 1589 N N . LEU A 1 193 ? 13.858 0.924 -10.587 1.00 95.75 193 LEU A N 1
ATOM 1590 C CA . LEU A 1 193 ? 13.972 -0.171 -11.547 1.00 95.75 193 LEU A CA 1
ATOM 1591 C C . LEU A 1 193 ? 13.793 -1.496 -10.799 1.00 95.75 193 LEU A C 1
ATOM 1593 O O . LEU A 1 193 ? 14.409 -1.695 -9.754 1.00 95.75 193 LEU A O 1
ATOM 1597 N N . VAL A 1 194 ? 12.940 -2.384 -11.295 1.00 95.12 194 VAL A N 1
ATOM 1598 C CA . VAL A 1 194 ? 12.550 -3.626 -10.620 1.00 95.12 194 VAL A CA 1
ATOM 1599 C C . VAL A 1 194 ? 12.872 -4.804 -11.529 1.00 95.12 194 VAL A C 1
ATOM 1601 O O . VAL A 1 194 ? 12.229 -4.992 -12.564 1.00 95.12 194 VAL A O 1
ATOM 1604 N N . GLY A 1 195 ? 13.868 -5.586 -11.122 1.00 92.00 195 GLY A N 1
ATOM 1605 C CA . GLY A 1 195 ? 14.451 -6.666 -11.913 1.00 92.00 195 GLY A CA 1
ATOM 1606 C C . GLY A 1 195 ? 15.933 -6.439 -12.203 1.00 92.00 195 GLY A C 1
ATOM 1607 O O . GLY A 1 195 ? 16.475 -5.340 -12.025 1.00 92.00 195 GLY A O 1
ATOM 1608 N N . ASP A 1 196 ? 16.597 -7.504 -12.638 1.00 92.38 196 ASP A N 1
ATOM 1609 C CA . ASP A 1 196 ? 18.015 -7.483 -12.993 1.00 92.38 196 ASP A CA 1
ATOM 1610 C C . ASP A 1 196 ? 18.251 -6.962 -14.428 1.00 92.38 196 ASP A C 1
ATOM 1612 O O . ASP A 1 196 ? 17.339 -6.453 -15.093 1.00 92.38 196 ASP A O 1
ATOM 1616 N N . VAL A 1 197 ? 19.500 -7.017 -14.891 1.00 91.25 197 VAL A N 1
ATOM 1617 C CA . VAL A 1 197 ? 19.952 -6.482 -16.186 1.00 91.25 197 VAL A CA 1
ATOM 1618 C C . VAL A 1 197 ? 19.369 -7.209 -17.399 1.00 91.25 197 VAL A C 1
ATOM 1620 O O . VAL A 1 197 ? 19.336 -6.649 -18.491 1.00 91.25 197 VAL A O 1
ATOM 1623 N N . ASP A 1 198 ? 18.887 -8.435 -17.226 1.00 88.56 198 ASP A N 1
ATOM 1624 C CA . ASP A 1 198 ? 18.171 -9.209 -18.244 1.00 88.56 198 ASP A CA 1
ATOM 1625 C C . ASP A 1 198 ? 16.730 -8.708 -18.457 1.00 88.56 198 ASP A C 1
ATOM 1627 O O . ASP A 1 198 ? 16.168 -8.826 -19.550 1.00 88.56 198 ASP A O 1
ATOM 1631 N N . VAL A 1 199 ? 16.138 -8.109 -17.419 1.00 89.25 199 VAL A N 1
ATOM 1632 C CA . VAL A 1 199 ? 14.790 -7.526 -17.442 1.00 89.25 199 VAL A CA 1
ATOM 1633 C C . VAL A 1 199 ? 14.835 -6.049 -17.817 1.00 89.25 199 VAL A C 1
ATOM 1635 O O . VAL A 1 199 ? 14.079 -5.612 -18.685 1.00 89.25 199 VAL A O 1
ATOM 1638 N N . ILE A 1 200 ? 15.713 -5.284 -17.167 1.00 93.75 200 ILE A N 1
ATOM 1639 C CA . ILE A 1 200 ? 15.935 -3.859 -17.425 1.00 93.75 200 ILE A CA 1
ATOM 1640 C C . ILE A 1 200 ? 17.434 -3.664 -17.634 1.00 93.75 200 ILE A C 1
ATOM 1642 O O . ILE A 1 200 ? 18.162 -3.543 -16.643 1.00 93.75 200 ILE A O 1
ATOM 1646 N N . PRO A 1 201 ? 17.918 -3.605 -18.883 1.00 94.31 201 PRO A N 1
ATOM 1647 C CA . PRO A 1 201 ? 19.346 -3.468 -19.126 1.00 94.31 201 PRO A CA 1
ATOM 1648 C C . PRO A 1 201 ? 19.905 -2.145 -18.624 1.00 94.31 201 PRO A C 1
ATOM 1650 O O . PRO A 1 201 ? 19.203 -1.135 -18.536 1.00 94.31 201 PRO A O 1
ATOM 1653 N N . THR A 1 202 ? 21.186 -2.157 -18.292 1.00 90.81 202 THR A N 1
ATOM 1654 C CA . THR A 1 202 ? 21.951 -0.968 -17.926 1.00 90.81 202 THR A CA 1
ATOM 1655 C C . THR A 1 202 ? 22.476 -0.277 -19.180 1.00 90.81 202 THR A C 1
ATOM 1657 O O . THR A 1 202 ? 22.603 -0.879 -20.248 1.00 90.81 202 THR A O 1
ATOM 1660 N N . PHE A 1 203 ? 22.801 1.004 -19.060 1.00 87.19 203 PHE A N 1
ATOM 1661 C CA . PHE A 1 203 ? 23.576 1.684 -20.088 1.00 87.19 203 PHE A CA 1
ATOM 1662 C C . PHE A 1 203 ? 25.057 1.377 -19.890 1.00 87.19 203 PHE A C 1
ATOM 1664 O O . PHE A 1 203 ? 25.531 1.309 -18.755 1.00 87.19 203 PHE A O 1
ATOM 1671 N N . THR A 1 204 ? 25.789 1.242 -20.989 1.00 81.44 204 THR A N 1
ATOM 1672 C CA . THR A 1 204 ? 27.246 1.108 -20.967 1.00 81.44 204 THR A CA 1
ATOM 1673 C C . THR A 1 204 ? 27.867 2.448 -21.322 1.00 81.44 204 THR A C 1
ATOM 1675 O O . THR A 1 204 ? 27.567 3.012 -22.375 1.00 81.44 204 THR A O 1
ATOM 1678 N N . ASP A 1 205 ? 28.731 2.967 -20.454 1.00 68.94 205 ASP A N 1
ATOM 1679 C CA . ASP A 1 205 ? 29.566 4.109 -20.810 1.00 68.94 205 ASP A CA 1
ATOM 1680 C C . ASP A 1 205 ? 30.691 3.654 -21.745 1.00 68.94 205 ASP A C 1
ATOM 1682 O O . ASP A 1 205 ? 31.503 2.798 -21.399 1.00 68.94 205 ASP A O 1
ATOM 1686 N N . THR A 1 206 ? 30.756 4.248 -22.932 1.00 68.12 206 THR A N 1
ATOM 1687 C CA . THR A 1 206 ? 31.785 3.974 -23.943 1.00 68.12 206 THR A CA 1
ATOM 1688 C C . THR A 1 206 ? 33.203 4.347 -23.506 1.00 68.12 206 THR A C 1
ATOM 1690 O O . THR A 1 206 ? 34.150 3.823 -24.087 1.00 68.12 206 THR A O 1
ATOM 1693 N N . LEU A 1 207 ? 33.376 5.235 -22.517 1.00 63.75 207 LEU A N 1
ATOM 1694 C CA . LEU A 1 207 ? 34.704 5.659 -22.047 1.00 63.75 207 LEU A CA 1
ATOM 1695 C C . LEU A 1 207 ? 35.255 4.776 -20.923 1.00 63.75 207 LEU A C 1
ATOM 1697 O O . LEU A 1 207 ? 36.433 4.427 -20.948 1.00 63.75 207 LEU A O 1
ATOM 1701 N N . SER A 1 208 ? 34.428 4.423 -19.937 1.00 65.38 208 SER A N 1
ATOM 1702 C CA . SER A 1 208 ? 34.852 3.596 -18.797 1.00 65.38 208 SER A CA 1
ATOM 1703 C C . SER A 1 208 ? 34.524 2.108 -18.943 1.00 65.38 208 SER A C 1
ATOM 1705 O O . SER A 1 208 ? 35.061 1.294 -18.195 1.00 65.38 208 SER A O 1
ATOM 1707 N N . GLY A 1 209 ? 33.636 1.735 -19.872 1.00 67.88 209 GLY A N 1
ATOM 1708 C CA . GLY A 1 209 ? 33.087 0.379 -19.975 1.00 67.88 209 GLY A CA 1
ATOM 1709 C C . GLY A 1 209 ? 32.174 0.000 -18.803 1.00 67.88 209 GLY A C 1
ATOM 1710 O O . GLY A 1 209 ? 31.739 -1.147 -18.707 1.00 67.88 209 GLY A O 1
ATOM 1711 N N . CYS A 1 210 ? 31.888 0.943 -17.899 1.00 72.06 210 CYS A N 1
ATOM 1712 C CA . CYS A 1 210 ? 31.076 0.708 -16.718 1.00 72.06 210 CYS A CA 1
ATOM 1713 C C . CYS A 1 210 ? 29.588 0.667 -17.072 1.00 72.06 210 CYS A C 1
ATOM 1715 O O . CYS A 1 210 ? 29.090 1.450 -17.885 1.00 72.06 210 CYS A O 1
ATOM 1717 N N . TYR A 1 211 ? 28.871 -0.229 -16.399 1.00 82.12 211 TYR A N 1
ATOM 1718 C CA . TYR A 1 211 ? 27.422 -0.340 -16.477 1.00 82.12 211 TYR A CA 1
ATOM 1719 C C . TYR A 1 211 ? 26.767 0.588 -15.455 1.00 82.12 211 TYR A C 1
ATOM 1721 O O . TYR A 1 211 ? 27.169 0.613 -14.290 1.00 82.12 211 TYR A O 1
ATOM 1729 N N . GLY A 1 212 ? 25.745 1.331 -15.873 1.00 85.06 212 GLY A N 1
ATOM 1730 C CA . GLY A 1 212 ? 25.050 2.259 -14.990 1.00 85.06 212 GLY A CA 1
ATOM 1731 C C . GLY A 1 212 ? 23.598 2.511 -15.371 1.00 85.06 212 GLY A C 1
ATOM 1732 O O . GLY A 1 212 ? 23.215 2.486 -16.539 1.00 85.06 212 GLY A O 1
ATOM 1733 N N . ASP A 1 213 ? 22.797 2.816 -14.353 1.00 89.69 213 ASP A N 1
ATOM 1734 C CA . ASP A 1 213 ? 21.386 3.194 -14.493 1.00 89.69 213 ASP A CA 1
ATOM 1735 C C . ASP A 1 213 ? 21.180 4.714 -14.590 1.00 89.69 213 ASP A C 1
ATOM 1737 O O . ASP A 1 213 ? 20.055 5.185 -14.742 1.00 89.69 213 ASP A O 1
ATOM 1741 N N . LEU A 1 214 ? 22.264 5.495 -14.526 1.00 86.81 214 LEU A N 1
ATOM 1742 C CA . LEU A 1 214 ? 22.236 6.957 -14.451 1.00 86.81 214 LEU A CA 1
ATOM 1743 C C . LEU A 1 214 ? 21.348 7.598 -15.526 1.00 86.81 214 LEU A C 1
ATOM 1745 O O . LEU A 1 214 ? 20.553 8.491 -15.238 1.00 86.81 214 LEU A O 1
ATOM 1749 N N . TYR A 1 215 ? 21.439 7.117 -16.764 1.00 88.25 215 TYR A N 1
ATOM 1750 C CA . TYR A 1 215 ? 20.715 7.707 -17.887 1.00 88.25 215 TYR A CA 1
ATOM 1751 C C . TYR A 1 215 ? 19.197 7.476 -17.844 1.00 88.25 215 TYR A C 1
ATOM 1753 O O . TYR A 1 215 ? 18.465 8.199 -18.524 1.00 88.25 215 TYR A O 1
ATOM 1761 N N . TYR A 1 216 ? 18.701 6.553 -17.010 1.00 90.31 216 TYR A N 1
ATOM 1762 C CA . TYR A 1 216 ? 17.268 6.459 -16.705 1.00 90.31 216 TYR A CA 1
ATOM 1763 C C . TYR A 1 216 ? 16.768 7.620 -15.837 1.00 90.31 216 TYR A C 1
ATOM 1765 O O . TYR A 1 216 ? 15.567 7.883 -15.805 1.00 90.31 216 TYR A O 1
ATOM 1773 N N . ALA A 1 217 ? 17.668 8.330 -15.154 1.00 87.31 217 ALA A N 1
ATOM 1774 C CA . ALA A 1 217 ? 17.351 9.438 -14.257 1.00 87.31 217 ALA A CA 1
ATOM 1775 C C . ALA A 1 217 ? 17.672 10.826 -14.843 1.00 87.31 217 ALA A C 1
ATOM 1777 O O . ALA A 1 217 ? 17.156 11.834 -14.350 1.00 87.31 217 ALA A O 1
ATOM 1778 N N . CYS A 1 218 ? 18.494 10.895 -15.894 1.00 83.62 218 CYS A N 1
ATOM 1779 C CA . CYS A 1 218 ? 18.892 12.141 -16.555 1.00 83.62 218 CYS A CA 1
ATOM 1780 C C . CYS A 1 218 ? 17.943 12.529 -17.698 1.00 83.62 218 CYS A C 1
ATOM 1782 O O . CYS A 1 218 ? 17.595 11.694 -18.533 1.00 83.62 218 CYS A O 1
ATOM 1784 N N . ASP A 1 219 ? 17.604 13.820 -17.809 1.00 77.19 219 ASP A N 1
ATOM 1785 C CA . ASP A 1 219 ? 16.792 14.355 -18.920 1.00 77.19 219 ASP A CA 1
ATOM 1786 C C . ASP A 1 219 ? 17.528 14.342 -20.265 1.00 77.19 219 ASP A C 1
ATOM 1788 O O . ASP A 1 219 ? 16.902 14.266 -21.324 1.00 77.19 219 ASP A O 1
ATOM 1792 N N . SER A 1 220 ? 18.861 14.325 -20.232 1.00 72.12 220 SER A N 1
ATOM 1793 C CA . SER A 1 220 ? 19.716 14.290 -21.413 1.00 72.12 220 SER A CA 1
ATOM 1794 C C . SER A 1 220 ? 20.743 13.163 -21.323 1.00 72.12 220 SER A C 1
ATOM 1796 O O . SER A 1 220 ? 21.199 12.816 -20.237 1.00 72.12 220 SER A O 1
ATOM 1798 N N . LEU A 1 221 ? 21.102 12.609 -22.483 1.00 69.00 221 LEU A N 1
ATOM 1799 C CA . LEU A 1 221 ? 22.238 11.693 -22.650 1.00 69.00 221 LEU A CA 1
ATOM 1800 C C . LEU A 1 221 ? 23.551 12.448 -22.926 1.00 69.00 221 LEU A C 1
ATOM 1802 O O . LEU A 1 221 ? 24.593 11.832 -23.119 1.00 69.00 221 LEU A O 1
ATOM 1806 N N . SER A 1 222 ? 23.506 13.782 -22.995 1.00 64.38 222 SER A N 1
ATOM 1807 C CA . SER A 1 222 ? 24.691 14.602 -23.236 1.00 64.38 222 SER A CA 1
ATOM 1808 C C . SER A 1 222 ? 25.632 14.579 -22.032 1.00 64.38 222 SER A C 1
ATOM 1810 O O . SER A 1 222 ? 25.196 14.711 -20.887 1.00 64.38 222 SER A O 1
ATOM 1812 N N . TYR A 1 223 ? 26.937 14.539 -22.318 1.00 57.16 223 TYR A N 1
ATOM 1813 C CA . TYR A 1 223 ? 28.032 14.574 -21.339 1.00 57.16 223 TYR A CA 1
ATOM 1814 C C . TYR A 1 223 ? 28.013 15.809 -20.412 1.00 57.16 223 TYR A C 1
ATOM 1816 O O . TYR A 1 223 ? 28.722 15.858 -19.414 1.00 57.16 223 TYR A O 1
ATOM 1824 N N . SER A 1 224 ? 27.202 16.824 -20.708 1.00 54.72 224 SER A N 1
ATOM 1825 C CA . SER A 1 224 ? 27.005 18.004 -19.859 1.00 54.72 224 SER A CA 1
ATOM 1826 C C . SER A 1 224 ? 25.943 17.835 -18.755 1.00 54.72 224 SER A C 1
ATOM 1828 O O . SER A 1 224 ? 25.803 18.731 -17.926 1.00 54.72 224 SER A O 1
ATOM 1830 N N . PHE A 1 225 ? 25.215 16.707 -18.705 1.00 55.47 225 PHE A N 1
ATOM 1831 C CA . PHE A 1 225 ? 24.082 16.464 -17.790 1.00 55.47 225 PHE A CA 1
ATOM 1832 C C . PHE A 1 225 ? 24.239 15.181 -16.944 1.00 55.47 225 PHE A C 1
ATOM 1834 O O . PHE A 1 225 ? 23.294 14.414 -16.768 1.00 55.47 225 PHE A O 1
ATOM 1841 N N . PHE A 1 226 ? 25.432 14.940 -16.387 1.00 63.47 226 PHE A N 1
ATOM 1842 C CA . PHE A 1 226 ? 25.697 13.781 -15.511 1.00 63.47 226 PHE A CA 1
ATOM 1843 C C . PHE A 1 226 ? 25.078 13.865 -14.113 1.00 63.47 226 PHE A C 1
ATOM 1845 O O . PHE A 1 226 ? 25.181 12.915 -13.337 1.00 63.47 226 PHE A O 1
ATOM 1852 N N . VAL A 1 227 ? 24.440 14.983 -13.768 1.00 71.31 227 VAL A N 1
ATOM 1853 C CA . VAL A 1 227 ? 23.691 15.084 -12.517 1.00 71.31 227 VAL A CA 1
ATOM 1854 C C . VAL A 1 227 ? 22.280 14.559 -12.773 1.00 71.31 227 VAL A C 1
ATOM 1856 O O . VAL A 1 227 ? 21.579 15.110 -13.623 1.00 71.31 227 VAL A O 1
ATOM 1859 N N . PRO A 1 228 ? 21.847 13.500 -12.073 1.00 76.69 228 PRO A N 1
ATOM 1860 C CA . PRO A 1 228 ? 20.499 12.988 -12.231 1.00 76.69 228 PRO A CA 1
ATOM 1861 C C . PRO A 1 228 ? 19.495 14.025 -11.722 1.00 76.69 228 PRO A C 1
ATOM 1863 O O . PRO A 1 228 ? 19.588 14.502 -10.591 1.00 76.69 228 PRO A O 1
ATOM 1866 N N . ASN A 1 229 ? 18.498 14.334 -12.550 1.00 76.62 229 ASN A N 1
ATOM 1867 C CA . ASN A 1 229 ? 17.399 15.226 -12.170 1.00 76.62 229 ASN A CA 1
ATOM 1868 C C . ASN A 1 229 ? 16.345 14.500 -11.319 1.00 76.62 229 ASN A C 1
ATOM 1870 O O . ASN A 1 229 ? 15.434 15.127 -10.783 1.00 76.62 229 ASN A O 1
ATOM 1874 N 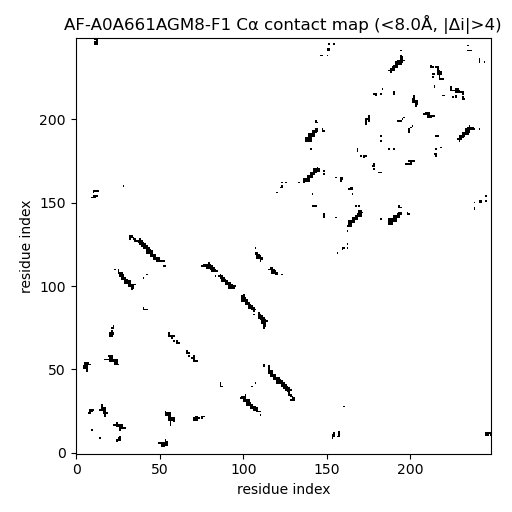N . ARG A 1 230 ? 16.476 13.174 -11.195 1.00 85.56 230 ARG A N 1
ATOM 1875 C CA . ARG A 1 230 ? 15.574 12.286 -10.460 1.00 85.56 230 ARG A CA 1
ATOM 1876 C C . ARG A 1 230 ? 16.360 11.422 -9.497 1.00 85.56 230 ARG A C 1
ATOM 1878 O O . ARG A 1 230 ? 17.472 10.990 -9.794 1.00 85.56 230 ARG A O 1
ATOM 1885 N N . ILE A 1 231 ? 15.756 11.111 -8.359 1.00 87.88 231 ILE A N 1
ATOM 1886 C CA . ILE A 1 231 ? 16.289 10.063 -7.486 1.00 87.88 231 ILE A CA 1
ATOM 1887 C C . ILE A 1 231 ? 16.113 8.735 -8.222 1.00 87.88 231 ILE A C 1
ATOM 1889 O O . ILE A 1 231 ? 15.045 8.474 -8.768 1.00 87.88 231 ILE A O 1
ATOM 1893 N N . TYR A 1 232 ? 17.131 7.884 -8.250 1.00 91.31 232 TYR A N 1
ATOM 1894 C CA . TYR A 1 232 ? 17.007 6.575 -8.880 1.00 91.31 232 TYR A CA 1
ATOM 1895 C C . TYR A 1 232 ? 17.633 5.475 -8.038 1.00 91.31 232 TYR A C 1
ATOM 1897 O O . TYR A 1 232 ? 18.540 5.714 -7.242 1.00 91.31 232 TYR A O 1
ATOM 1905 N N . GLY A 1 233 ? 17.117 4.267 -8.217 1.00 91.88 233 GLY A N 1
ATOM 1906 C CA . GLY A 1 233 ? 17.653 3.056 -7.620 1.00 91.88 233 GLY A CA 1
ATOM 1907 C C . GLY A 1 233 ? 17.108 1.820 -8.320 1.00 91.88 233 GLY A C 1
ATOM 1908 O O . GLY A 1 233 ? 16.140 1.896 -9.080 1.00 91.88 233 GLY A O 1
ATOM 1909 N N . ARG A 1 234 ? 17.728 0.675 -8.044 1.00 92.62 234 ARG A N 1
ATOM 1910 C CA . ARG A 1 234 ? 17.336 -0.622 -8.591 1.00 92.62 234 ARG A CA 1
ATOM 1911 C C . ARG A 1 234 ? 17.093 -1.622 -7.466 1.00 92.62 234 ARG A C 1
ATOM 1913 O O . ARG A 1 234 ? 17.925 -1.772 -6.576 1.00 92.62 234 ARG A O 1
ATOM 1920 N N . LEU A 1 235 ? 15.968 -2.323 -7.539 1.00 92.69 235 LEU A N 1
ATOM 1921 C CA . LEU A 1 235 ? 15.717 -3.576 -6.835 1.00 92.69 235 LEU A CA 1
ATOM 1922 C C . LEU A 1 235 ? 16.146 -4.712 -7.767 1.00 92.69 235 LEU A C 1
ATOM 1924 O O . LEU A 1 235 ? 15.370 -5.145 -8.619 1.00 92.69 235 LEU A O 1
ATOM 1928 N N . SER A 1 236 ? 17.411 -5.117 -7.650 1.00 91.25 236 SER A N 1
ATOM 1929 C CA . SER A 1 236 ? 18.011 -6.140 -8.514 1.00 91.25 236 SER A CA 1
ATOM 1930 C C . SER A 1 236 ? 17.739 -7.538 -7.981 1.00 91.25 236 SER A C 1
ATOM 1932 O O . SER A 1 236 ? 17.741 -7.753 -6.768 1.00 91.25 236 SER A O 1
ATOM 1934 N N . GLY A 1 237 ? 17.555 -8.484 -8.894 1.00 90.00 237 GLY A N 1
ATOM 1935 C CA . GLY A 1 237 ? 17.327 -9.890 -8.592 1.00 90.00 237 GLY A CA 1
ATOM 1936 C C . GLY A 1 237 ? 16.159 -10.464 -9.381 1.00 90.00 237 GLY A C 1
ATOM 1937 O O . GLY A 1 237 ? 15.484 -9.766 -10.139 1.00 90.00 237 GLY A O 1
ATOM 1938 N N . ASP A 1 238 ? 15.919 -11.756 -9.187 1.00 89.19 238 ASP A N 1
ATOM 1939 C CA . ASP A 1 238 ? 14.743 -12.440 -9.714 1.00 89.19 238 ASP A CA 1
ATOM 1940 C C . ASP A 1 238 ? 13.485 -12.156 -8.867 1.00 89.19 238 ASP A C 1
ATOM 1942 O O . ASP A 1 238 ? 13.516 -11.464 -7.844 1.00 89.19 238 ASP A O 1
ATOM 1946 N N . THR A 1 239 ? 12.343 -12.707 -9.281 1.00 85.44 239 THR A N 1
ATOM 1947 C CA . THR A 1 239 ? 11.065 -12.512 -8.577 1.00 85.44 239 THR A CA 1
ATOM 1948 C C . THR A 1 239 ? 11.045 -13.046 -7.143 1.00 85.44 239 THR A C 1
ATOM 1950 O O . THR A 1 239 ? 10.136 -12.696 -6.393 1.00 85.44 239 THR A O 1
ATOM 1953 N N . THR A 1 240 ? 11.988 -13.914 -6.771 1.00 84.56 240 THR A N 1
ATOM 1954 C CA . THR A 1 240 ? 12.087 -14.493 -5.423 1.00 84.56 240 THR A CA 1
ATOM 1955 C C . THR A 1 240 ? 12.949 -13.596 -4.542 1.00 84.56 240 THR A C 1
ATOM 1957 O O . THR A 1 240 ? 12.515 -13.144 -3.487 1.00 84.56 240 THR A O 1
ATOM 1960 N N . THR A 1 241 ? 14.133 -13.247 -5.038 1.00 85.50 241 THR A N 1
ATOM 1961 C CA . THR A 1 241 ? 15.141 -12.432 -4.357 1.00 85.50 241 THR A CA 1
ATOM 1962 C C . THR A 1 241 ? 14.611 -11.041 -4.025 1.00 85.50 241 THR A C 1
ATOM 1964 O O . THR A 1 241 ? 14.885 -10.504 -2.954 1.00 85.50 241 THR A O 1
ATOM 1967 N N . ILE A 1 242 ? 13.812 -10.449 -4.917 1.00 84.81 242 ILE A N 1
ATOM 1968 C CA . ILE A 1 242 ? 13.232 -9.124 -4.671 1.00 84.81 242 ILE A CA 1
ATOM 1969 C C . ILE A 1 242 ? 12.274 -9.136 -3.473 1.00 84.81 242 ILE A C 1
ATOM 1971 O O . ILE A 1 242 ? 12.246 -8.160 -2.725 1.00 84.81 242 ILE A O 1
ATOM 1975 N N . VAL A 1 243 ? 11.540 -10.229 -3.244 1.00 79.50 243 VAL A N 1
ATOM 1976 C CA . VAL A 1 243 ? 10.664 -10.358 -2.067 1.00 79.50 243 VAL A CA 1
ATOM 1977 C C . VAL A 1 243 ? 11.501 -10.391 -0.784 1.00 79.50 243 VAL A C 1
ATOM 1979 O O . VAL A 1 243 ? 11.192 -9.672 0.164 1.00 79.50 243 VAL A O 1
ATOM 1982 N N . ASP A 1 244 ? 12.628 -11.108 -0.784 1.00 80.31 244 ASP A N 1
ATOM 1983 C CA . ASP A 1 244 ? 13.542 -11.160 0.368 1.00 80.31 244 ASP A CA 1
ATOM 1984 C C . ASP A 1 244 ? 14.181 -9.799 0.687 1.00 80.31 244 ASP A C 1
ATOM 1986 O O . ASP A 1 244 ? 14.487 -9.490 1.844 1.00 80.31 244 ASP A O 1
ATOM 1990 N N . VAL A 1 245 ? 14.434 -8.985 -0.343 1.00 78.38 245 VAL A N 1
ATOM 1991 C CA . VAL A 1 245 ? 14.924 -7.611 -0.173 1.00 78.38 245 VAL A CA 1
ATOM 1992 C C . VAL A 1 245 ? 13.828 -6.729 0.415 1.00 78.38 245 VAL A C 1
ATOM 1994 O O . VAL A 1 245 ? 14.117 -5.954 1.325 1.00 78.38 245 VAL A O 1
ATOM 1997 N N . MET A 1 246 ? 12.583 -6.859 -0.057 1.00 73.81 246 MET A N 1
ATOM 1998 C CA . MET A 1 246 ? 11.456 -6.091 0.478 1.00 73.81 246 MET A CA 1
ATOM 1999 C C . MET A 1 246 ? 11.268 -6.325 1.973 1.00 73.81 246 MET A C 1
ATOM 2001 O O . MET A 1 246 ? 11.060 -5.358 2.695 1.00 73.81 246 MET A O 1
ATOM 2005 N N . ASP A 1 247 ? 11.401 -7.564 2.453 1.00 70.25 247 ASP A N 1
ATOM 2006 C CA . ASP A 1 247 ? 11.220 -7.905 3.874 1.00 70.25 247 ASP A CA 1
ATOM 2007 C C . ASP A 1 247 ? 12.215 -7.209 4.822 1.00 70.25 247 ASP A C 1
ATOM 2009 O O . ASP A 1 247 ? 12.022 -7.204 6.041 1.00 70.25 247 ASP A O 1
ATOM 2013 N N . LYS A 1 248 ? 13.270 -6.593 4.277 1.00 71.25 248 LYS A N 1
ATOM 2014 C CA . LYS A 1 248 ? 14.306 -5.869 5.028 1.00 71.25 248 LYS A CA 1
ATOM 2015 C C . LYS A 1 248 ? 14.159 -4.341 4.973 1.00 71.25 248 LYS A C 1
ATOM 2017 O O . LYS A 1 248 ? 14.930 -3.660 5.653 1.00 71.25 248 LYS A O 1
ATOM 2022 N N . VAL A 1 249 ? 13.238 -3.807 4.163 1.00 59.69 249 VAL A N 1
ATOM 2023 C CA . VAL A 1 249 ? 13.061 -2.365 3.866 1.00 59.69 249 VAL A CA 1
ATOM 2024 C C . VAL A 1 249 ? 11.800 -1.814 4.526 1.00 59.69 249 VAL A C 1
ATOM 2026 O O . VAL A 1 249 ? 11.858 -0.649 4.989 1.00 59.69 249 VAL A O 1
#

Sequence (249 aa):
MIFLFFAFVRITGYNDYITIPGYPEIPVLRFYTQDTAGLDIKVEYAESLLKEPIYPHQPPRRKNLPPPPFYLKKSVYATDKFIPEELYSIKKLGYRNGKPLFLVEVHTHRYNPAKSILRYPKDVHIKGVKGVKRKSIYSVLFVGREEYLKKINDLIVYRLLQGYKTDTFVVNTTDTSIIRQGIMSRNPDAVVLVGDVDVIPTFTDTLSGCYGDLYYACDSLSYSFFVPNRIYGRLSGDTTTIVDVMDKV

Foldseek 3Di:
DDDADADEDDQFPADAFPQDFQAATAHKQKDKALDPPPKDKDFDWDKDADPHHGQGRHHDDDPPDDGDPRHHPVVNLQAQDKPPPDQKDKDFPQDDPNTTMIMIIGCQWIAGNNRRMIIHTPAIDIDDGPPPPPPPQFEEEEEWAPLQCVLCVSVQSVCRSVRHRYYYHHDPDQPQVVSLV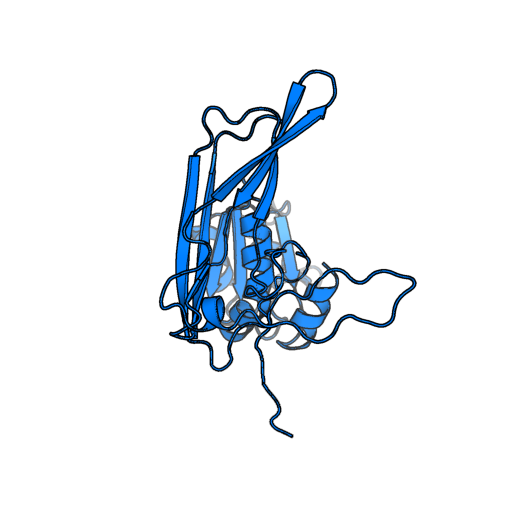VLVVVPGQEYEYTEACVTHNFDADPPPRDTHPQSSQWPDPDPVTSDGSHHYDYQYDDSVSSNVVSNVD

Mean predicted aligned error: 10.57 Å

Solvent-accessible surface area (backbone atoms only — not comparable to full-atom values): 14282 Å² total; per-residue (Å²): 134,87,81,83,70,57,35,82,64,76,38,59,81,56,87,48,50,46,82,52,61,19,37,60,36,38,41,34,50,73,48,77,32,63,54,69,74,68,57,47,78,51,72,44,70,43,78,45,81,49,94,43,49,57,37,44,20,63,70,87,70,57,91,92,51,78,76,72,77,93,46,70,38,62,74,61,49,64,30,84,48,52,42,65,78,60,66,57,50,77,44,81,76,52,69,58,93,92,36,50,32,30,42,37,39,34,46,49,31,30,35,19,50,55,72,26,36,38,32,39,59,74,43,71,47,77,44,46,70,60,86,63,82,70,69,76,77,42,30,37,32,40,34,24,36,63,75,43,51,63,65,43,42,36,52,51,46,45,44,32,73,75,57,33,48,68,49,78,44,74,49,94,60,61,52,56,67,60,54,30,51,61,45,59,77,65,62,49,48,25,42,38,38,43,36,31,59,88,58,51,44,61,48,68,41,89,87,77,69,46,74,40,65,60,65,68,29,21,96,45,90,52,90,89,38,83,66,56,78,24,51,66,51,70,51,60,40,55,75,62,52,41,50,63,53,46,73,76,96

pLDDT: mean 85.03, std 12.31, range [38.06, 97.69]